Protein AF-A0A7K1LAU9-F1 (afdb_monomer)

Foldseek 3Di:
DDPPDDPLLVVLVVLLVVLLVVQLVVQLVVLVVVVHPNVVSNCRRNVVSVVVVVVLVVPLVDPDPPVVVVVVVVVLVVVLVVVLVVQLVVCCQVVVDNVCSNPVSVVSSVSNVVSSCSSNDDPPPPPPPPPPPPPPPPPDDDDDDDDDDDDDDDDDDDDDDDDDDDDDDDDDDDDDDDDDDDDDDDDDDDDDDDDDDDPPVVVVVVVVVVVVVPPDDDPDQDDPDDQDHLVVLLQVLLVVCLVCVVVVHHDDDPQVVVCVRRVDDSVSSVVSNVSSVVVNVVVVPPPDDDDDD

Secondary structure (DSSP, 8-state):
------HHHHHHHHHHHHHHHHHHHHHHHHHHHTT--HHHHHHHHHHHHHHHHHHHHHHHHS---HHHHHHHHHHHHHHHHHHHHHHHHHHHHHH--HHHHHHHHHHHHHHHHHHHHHHHS----------------------------------PPP---------------------------PPPP-PPP-----HHHHHHHHHHHHHHTTSS----PPPSS-PPPHHHHHHHHHHHHHHHHHTTPPP---HHHHHHHH---HHHHHHHHHHHHHHHHHTTTTSSS----

Organism: NCBI:txid2678616

Mean predicted aligned error: 20.78 Å

Nearest PDB structures (foldseek):
  5mm0-assembly1_A  TM=3.676E-01  e=7.024E-01  Pyrococcus furiosus DSM 3638

Radius of gyration: 38.69 Å; Cα contacts (8 Å, |Δi|>4): 108; chains: 1; bounding box: 90×78×117 Å

Sequence (293 aa):
MSTQKRPGLIWACAVLTIAAANQLLWNLWHAFDTGMPHPLAVATGAVPVLLALGTSALAARVRCGNVQRTLTYGVMLAAIGISILAQYDLLMHWMGSKAVAVLFPTVGDLATLIALHVLIADPVPVRVAAPVRTKEKTRTTTVRTAQPVICERSIGTPYVRAPQGVLRAVRNEQYVPERTGEETRTPEPRTPSGEPRTAEHAARTRAVVSARTTRTDQVSAPVRGVREGRAHWVEVLADEIRTARTEGRTWEPAYVELEARTGWGRSWCEKTVRAAREAAEERTGTRTGTDDA

Structure (mmCIF, N/CA/C/O backbone):
data_AF-A0A7K1LAU9-F1
#
_entry.id   AF-A0A7K1LAU9-F1
#
loop_
_atom_site.group_PDB
_atom_site.id
_atom_site.type_symbol
_atom_site.label_atom_id
_atom_site.label_alt_id
_atom_site.label_comp_id
_atom_site.label_asym_id
_atom_site.label_entity_id
_atom_site.label_seq_id
_atom_site.pdbx_PDB_ins_code
_atom_site.Cartn_x
_atom_site.Cartn_y
_atom_site.Cartn_z
_atom_site.occupancy
_atom_site.B_iso_or_equiv
_atom_site.auth_seq_id
_atom_site.auth_comp_id
_atom_site.auth_asym_id
_atom_site.auth_atom_id
_atom_site.pdbx_PDB_model_num
ATOM 1 N N . MET A 1 1 ? -25.430 20.856 31.218 1.00 45.31 1 MET A N 1
ATOM 2 C CA . MET A 1 1 ? -24.548 19.676 31.070 1.00 45.31 1 MET A CA 1
ATOM 3 C C . MET A 1 1 ? -23.353 20.095 30.233 1.00 45.31 1 MET A C 1
ATOM 5 O O . MET A 1 1 ? -23.502 20.276 29.033 1.00 45.31 1 MET A O 1
ATOM 9 N N . SER A 1 2 ? -22.205 20.358 30.857 1.00 49.38 2 SER A N 1
ATOM 10 C CA . SER A 1 2 ? -20.978 20.669 30.124 1.00 49.38 2 SER A CA 1
ATOM 11 C C . SER A 1 2 ? -20.463 19.387 29.472 1.00 49.38 2 SER A C 1
ATOM 13 O O . SER A 1 2 ? -20.203 18.386 30.136 1.00 49.38 2 SER A O 1
ATOM 15 N N . THR A 1 3 ? -20.356 19.390 28.147 1.00 56.81 3 THR A N 1
ATOM 16 C CA . THR A 1 3 ? -19.674 18.337 27.394 1.00 56.81 3 THR A CA 1
ATOM 17 C C . THR A 1 3 ? -18.199 18.370 27.772 1.00 56.81 3 THR A C 1
ATOM 19 O O . THR A 1 3 ? -17.424 19.143 27.208 1.00 56.81 3 THR A O 1
ATOM 22 N N . GLN A 1 4 ? -17.808 17.574 28.764 1.00 64.44 4 GLN A N 1
ATOM 23 C CA . GLN A 1 4 ? -16.411 17.377 29.121 1.00 64.44 4 GLN A CA 1
ATOM 24 C C . GLN A 1 4 ? -15.716 16.732 27.914 1.00 64.44 4 GLN A C 1
ATOM 26 O O . GLN A 1 4 ? -15.853 15.533 27.662 1.00 64.44 4 GLN A O 1
ATOM 31 N N . LYS A 1 5 ? -15.052 17.563 27.097 1.00 64.69 5 LYS A N 1
ATOM 32 C CA . LYS A 1 5 ? -14.309 17.125 25.912 1.00 64.69 5 LYS A CA 1
ATOM 33 C C . LYS A 1 5 ? -13.268 16.108 26.371 1.00 64.69 5 LYS A C 1
ATOM 35 O O . LYS A 1 5 ? -12.422 16.430 27.198 1.00 64.69 5 LYS A O 1
ATOM 40 N N . ARG A 1 6 ? -13.340 14.880 25.853 1.00 75.12 6 ARG A N 1
ATOM 41 C CA . ARG A 1 6 ? -12.326 13.850 26.102 1.00 75.12 6 ARG A CA 1
ATOM 42 C C . ARG A 1 6 ? -11.076 14.225 25.301 1.00 75.12 6 ARG A C 1
ATOM 44 O O . ARG A 1 6 ? -11.129 14.109 24.077 1.00 75.12 6 ARG A O 1
ATOM 51 N N . PRO A 1 7 ? -9.966 14.654 25.926 1.00 77.44 7 PRO A N 1
ATOM 52 C CA . PRO A 1 7 ? -8.771 15.053 25.181 1.00 77.44 7 PRO A CA 1
ATOM 53 C C . PRO A 1 7 ? -8.229 13.910 24.306 1.00 77.44 7 PRO A C 1
ATOM 55 O O . PRO A 1 7 ? -7.774 14.157 23.195 1.00 77.44 7 PRO A O 1
ATOM 58 N N . GLY A 1 8 ? -8.379 12.652 24.740 1.00 77.69 8 GLY A N 1
ATOM 59 C CA . GLY A 1 8 ? -7.966 11.475 23.964 1.00 77.69 8 GLY A CA 1
ATOM 60 C C . GLY A 1 8 ? -8.747 11.243 22.665 1.00 77.69 8 GLY A C 1
ATOM 61 O O . GLY A 1 8 ? -8.209 10.642 21.742 1.00 77.69 8 GLY A O 1
ATOM 62 N N . LEU A 1 9 ? -9.980 11.754 22.546 1.00 80.06 9 LEU A N 1
ATOM 63 C CA . LEU A 1 9 ? -10.785 11.577 21.331 1.00 80.06 9 LEU A CA 1
ATOM 64 C C . LEU A 1 9 ? -10.199 12.368 20.156 1.00 80.06 9 LEU A C 1
ATOM 66 O O . LEU A 1 9 ? -10.174 11.876 19.034 1.00 80.06 9 LEU A O 1
ATOM 70 N N . ILE A 1 10 ? -9.700 13.578 20.421 1.00 82.06 10 ILE A N 1
ATOM 71 C CA . ILE A 1 10 ? -9.098 14.435 19.392 1.00 82.06 10 ILE A CA 1
ATOM 72 C C . ILE A 1 10 ? -7.841 13.763 18.835 1.00 82.06 10 ILE A C 1
ATOM 74 O O . ILE A 1 10 ? -7.684 13.673 17.620 1.00 82.06 10 ILE A O 1
ATOM 78 N N . TRP A 1 11 ? -6.992 13.226 19.716 1.00 80.62 11 TRP A N 1
ATOM 79 C CA . TRP A 1 11 ? -5.788 12.497 19.319 1.00 80.62 11 TRP A CA 1
ATOM 80 C C . TRP A 1 11 ? -6.109 11.222 18.539 1.00 80.62 11 TRP A C 1
ATOM 82 O O . TRP A 1 11 ? -5.502 10.989 17.499 1.00 80.62 11 TRP A O 1
ATOM 92 N N . ALA A 1 12 ? -7.097 10.436 18.976 1.00 77.31 12 ALA A N 1
ATOM 93 C CA . ALA A 1 12 ? -7.529 9.245 18.247 1.00 77.31 12 ALA A CA 1
ATOM 94 C C . ALA A 1 12 ? -8.036 9.592 16.837 1.00 77.31 12 ALA A C 1
ATOM 96 O O . ALA A 1 12 ? -7.613 8.971 15.865 1.00 77.31 12 ALA A O 1
ATOM 97 N N . CYS A 1 13 ? -8.875 10.625 16.701 1.00 79.88 13 CYS A N 1
ATOM 98 C CA . CYS A 1 13 ? -9.342 11.088 15.393 1.00 79.88 13 CYS A CA 1
ATOM 99 C C . CYS A 1 13 ? -8.185 11.568 14.504 1.00 79.88 13 CYS A C 1
ATOM 101 O O . CYS A 1 13 ? -8.160 11.249 13.316 1.00 79.88 13 CYS A O 1
ATOM 103 N N . ALA A 1 14 ? -7.217 12.300 15.065 1.00 80.94 14 ALA A N 1
ATOM 104 C CA . ALA A 1 14 ? -6.049 12.773 14.327 1.00 80.94 14 ALA A CA 1
ATOM 105 C C . ALA A 1 14 ? -5.198 11.605 13.805 1.00 80.94 14 ALA A C 1
ATOM 107 O O . ALA A 1 14 ? -4.888 11.566 12.616 1.00 80.94 14 ALA A O 1
ATOM 108 N N . VAL A 1 15 ? -4.893 10.619 14.657 1.00 79.31 15 VAL A N 1
ATOM 109 C CA . VAL A 1 15 ? -4.144 9.411 14.269 1.00 79.31 15 VAL A CA 1
ATOM 110 C C . VAL A 1 15 ? -4.871 8.645 13.165 1.00 79.31 15 VAL A C 1
ATOM 112 O O . VAL A 1 15 ? -4.254 8.298 12.162 1.00 79.31 15 VAL A O 1
ATOM 115 N N . LEU A 1 16 ? -6.187 8.446 13.294 1.00 81.06 16 LEU A N 1
ATOM 116 C CA . LEU A 1 16 ? -6.986 7.763 12.271 1.00 81.06 16 LEU A CA 1
ATOM 117 C C . LEU A 1 16 ? -7.015 8.529 10.944 1.00 81.06 16 LEU A C 1
ATOM 119 O O . LEU A 1 16 ? -6.966 7.917 9.882 1.00 81.06 16 LEU A O 1
ATOM 123 N N . THR A 1 17 ? -7.058 9.862 10.995 1.00 83.62 17 THR A N 1
ATOM 124 C CA . THR A 1 17 ? -7.039 10.705 9.792 1.00 83.62 17 THR A CA 1
ATOM 125 C C . THR A 1 17 ? -5.701 10.598 9.072 1.00 83.62 17 THR A C 1
ATOM 127 O O . THR A 1 17 ? -5.670 10.422 7.857 1.00 83.62 17 THR A O 1
ATOM 130 N N . ILE A 1 18 ? -4.596 10.653 9.819 1.00 83.31 18 ILE A N 1
ATOM 131 C CA . ILE A 1 18 ? -3.246 10.513 9.266 1.00 83.31 18 ILE A CA 1
ATOM 132 C C . ILE A 1 18 ? -3.056 9.114 8.672 1.00 83.31 18 ILE A C 1
ATOM 134 O O . ILE A 1 18 ? -2.569 8.997 7.550 1.00 83.31 18 ILE A O 1
ATOM 138 N N . ALA A 1 19 ? -3.490 8.063 9.374 1.00 81.50 19 ALA A N 1
ATOM 139 C CA . ALA A 1 19 ? -3.413 6.691 8.879 1.00 81.50 19 ALA A CA 1
ATOM 140 C C . ALA A 1 19 ? -4.222 6.508 7.583 1.00 81.50 19 ALA A C 1
ATOM 142 O O . ALA A 1 19 ? -3.707 5.968 6.605 1.00 81.50 19 ALA A O 1
ATOM 143 N N . ALA A 1 20 ? -5.455 7.025 7.537 1.00 82.56 20 ALA A N 1
ATOM 144 C CA . ALA A 1 20 ? -6.296 6.972 6.344 1.00 82.56 20 ALA A CA 1
ATOM 145 C C . ALA A 1 20 ? -5.680 7.742 5.164 1.00 82.56 20 ALA A C 1
ATOM 147 O O . ALA A 1 20 ? -5.682 7.240 4.041 1.00 82.56 20 ALA A O 1
ATOM 148 N N . ALA A 1 21 ? -5.123 8.931 5.413 1.00 87.00 21 ALA A N 1
ATOM 149 C CA . ALA A 1 21 ? -4.453 9.729 4.389 1.00 87.00 21 ALA A CA 1
ATOM 150 C C . ALA A 1 21 ? -3.199 9.027 3.848 1.00 87.00 21 ALA A C 1
ATOM 152 O O . ALA A 1 21 ? -3.000 8.989 2.636 1.00 87.00 21 ALA A O 1
ATOM 153 N N . ASN A 1 22 ? -2.392 8.428 4.728 1.00 84.19 22 ASN A N 1
ATOM 154 C CA . ASN A 1 22 ? -1.199 7.686 4.335 1.00 84.19 22 ASN A CA 1
ATOM 155 C C . ASN A 1 22 ? -1.557 6.458 3.484 1.00 84.19 22 ASN A C 1
ATOM 157 O O . ASN A 1 22 ? -0.970 6.252 2.424 1.00 84.19 22 ASN A O 1
ATOM 161 N N . GLN A 1 23 ? -2.571 5.690 3.897 1.00 82.94 23 GLN A N 1
ATOM 162 C CA . GLN A 1 23 ? -3.040 4.530 3.138 1.00 82.94 23 GLN A CA 1
ATOM 163 C C . GLN A 1 23 ? -3.607 4.937 1.772 1.00 82.94 23 GLN A C 1
ATOM 165 O O . GLN A 1 23 ? -3.326 4.291 0.765 1.00 82.94 23 GLN A O 1
ATOM 170 N N . LEU A 1 24 ? -4.381 6.026 1.721 1.00 86.75 24 LEU A N 1
ATOM 171 C CA . LEU A 1 24 ? -4.933 6.559 0.478 1.00 86.75 24 LEU A CA 1
ATOM 172 C C . LEU A 1 24 ? -3.825 6.987 -0.487 1.00 86.75 24 LEU A C 1
ATOM 174 O O . LEU A 1 24 ? -3.859 6.619 -1.660 1.00 86.75 24 LEU A O 1
ATOM 178 N N . LEU A 1 25 ? -2.845 7.745 0.012 1.00 89.19 25 LEU A N 1
ATOM 179 C CA . LEU A 1 25 ? -1.712 8.217 -0.777 1.00 89.19 25 LEU A CA 1
ATOM 180 C C . LEU A 1 25 ? -0.911 7.040 -1.337 1.00 89.19 25 LEU A C 1
ATOM 182 O O . LEU A 1 25 ? -0.601 7.022 -2.526 1.00 89.19 25 LEU A O 1
ATOM 186 N N . TRP A 1 26 ? -0.633 6.042 -0.498 1.00 84.31 26 TRP A N 1
ATOM 187 C CA . TRP A 1 26 ? 0.089 4.843 -0.899 1.00 84.31 26 TRP A CA 1
ATOM 188 C C . TRP A 1 26 ? -0.657 4.037 -1.961 1.00 84.31 26 TRP A C 1
ATOM 190 O O . TRP A 1 26 ? -0.076 3.679 -2.985 1.00 84.31 26 TRP A O 1
ATOM 200 N N . ASN A 1 27 ? -1.956 3.793 -1.760 1.00 83.12 27 ASN A N 1
ATOM 201 C CA . ASN A 1 27 ? -2.747 3.030 -2.719 1.00 83.12 27 ASN A CA 1
ATOM 202 C C . ASN A 1 27 ? -2.867 3.761 -4.064 1.00 83.12 27 ASN A C 1
ATOM 204 O O . ASN A 1 27 ? -2.802 3.120 -5.109 1.00 83.12 27 ASN A O 1
ATOM 208 N N . LEU A 1 28 ? -3.028 5.090 -4.050 1.00 86.81 28 LEU A N 1
ATOM 209 C CA . LEU A 1 28 ? -3.052 5.902 -5.268 1.00 86.81 28 LEU A CA 1
ATOM 210 C C . LEU A 1 28 ? -1.712 5.841 -5.996 1.00 86.81 28 LEU A C 1
ATOM 212 O O . LEU A 1 28 ? -1.684 5.583 -7.195 1.00 86.81 28 LEU A O 1
ATOM 216 N N . TRP A 1 29 ? -0.608 6.035 -5.272 1.00 90.62 29 TRP A N 1
ATOM 217 C CA . TRP A 1 29 ? 0.728 5.969 -5.854 1.00 90.62 29 TRP A CA 1
ATOM 218 C C . TRP A 1 29 ? 0.988 4.609 -6.507 1.00 90.62 29 TRP A C 1
ATOM 220 O O . TRP A 1 29 ? 1.376 4.557 -7.671 1.00 90.62 29 TRP A O 1
ATOM 230 N N . HIS A 1 30 ? 0.683 3.512 -5.810 1.00 82.12 30 HIS A N 1
ATOM 231 C CA . HIS A 1 30 ? 0.875 2.169 -6.353 1.00 82.12 30 HIS A CA 1
ATOM 232 C C . HIS A 1 30 ? -0.030 1.880 -7.562 1.00 82.12 30 HIS A C 1
ATOM 234 O O . HIS A 1 30 ? 0.397 1.269 -8.544 1.00 82.12 30 HIS A O 1
ATOM 240 N N . ALA A 1 31 ? -1.277 2.354 -7.537 1.00 84.88 31 ALA A N 1
ATOM 241 C CA . ALA A 1 31 ? -2.191 2.191 -8.660 1.00 84.88 31 ALA A CA 1
ATOM 242 C C . ALA A 1 31 ? -1.753 2.993 -9.902 1.00 84.88 31 ALA A C 1
ATOM 244 O O . ALA A 1 31 ? -1.939 2.529 -11.026 1.00 84.88 31 ALA A O 1
ATOM 245 N N . PHE A 1 32 ? -1.126 4.160 -9.721 1.00 88.50 32 PHE A N 1
ATOM 246 C CA . PHE A 1 32 ? -0.535 4.909 -10.832 1.00 88.50 32 PHE A CA 1
ATOM 247 C C . PHE A 1 32 ? 0.757 4.269 -11.351 1.00 88.50 32 PHE A C 1
ATOM 249 O O . PHE A 1 32 ? 0.934 4.172 -12.563 1.00 88.50 32 PHE A O 1
ATOM 256 N N . ASP A 1 33 ? 1.624 3.777 -10.464 1.00 87.56 33 ASP A N 1
ATOM 257 C CA . ASP A 1 33 ? 2.888 3.126 -10.842 1.00 87.56 33 ASP A CA 1
ATOM 258 C C . ASP A 1 33 ? 2.669 1.824 -11.635 1.00 87.56 33 ASP A C 1
ATOM 260 O O . ASP A 1 33 ? 3.437 1.477 -12.528 1.00 87.56 33 ASP A O 1
ATOM 264 N N . THR A 1 34 ? 1.559 1.126 -11.381 1.00 84.88 34 THR A N 1
ATOM 265 C CA . THR A 1 34 ? 1.181 -0.095 -12.115 1.00 84.88 34 THR A CA 1
ATOM 266 C C . THR A 1 34 ? 0.621 0.163 -13.521 1.00 84.88 34 THR A C 1
ATOM 268 O O . THR A 1 34 ? 0.305 -0.794 -14.230 1.00 84.88 34 THR A O 1
ATOM 271 N N . GLY A 1 35 ? 0.513 1.425 -13.957 1.00 90.19 35 GLY A N 1
ATOM 272 C CA . GLY A 1 35 ? 0.013 1.791 -15.288 1.00 90.19 35 GLY A CA 1
ATOM 273 C C . GLY A 1 35 ? -1.499 1.612 -15.452 1.00 90.19 35 GLY A C 1
ATOM 274 O O . GLY A 1 35 ? -2.003 1.512 -16.572 1.00 90.19 35 GLY A O 1
ATOM 275 N N . MET A 1 36 ? -2.237 1.539 -14.343 1.00 90.31 36 MET A N 1
ATOM 276 C CA . MET A 1 36 ? -3.687 1.392 -14.363 1.00 90.31 36 MET A CA 1
ATOM 277 C C . MET A 1 36 ? -4.348 2.682 -14.892 1.00 90.31 36 MET A C 1
ATOM 279 O O . MET A 1 36 ? -3.882 3.780 -14.572 1.00 90.31 36 MET A O 1
ATOM 283 N N . PRO A 1 37 ? -5.450 2.605 -15.669 1.00 94.31 37 PRO A N 1
ATOM 284 C CA . PRO A 1 37 ? -6.165 3.802 -16.103 1.00 94.31 37 PRO A CA 1
ATOM 285 C C . PRO A 1 37 ? -6.565 4.676 -14.908 1.00 94.31 37 PRO A C 1
ATOM 287 O O . PRO A 1 37 ? -7.102 4.161 -13.928 1.00 94.31 37 PRO A O 1
ATOM 290 N N . HIS A 1 38 ? -6.369 5.997 -15.001 1.00 92.62 38 HIS A N 1
ATOM 291 C CA . HIS A 1 38 ? -6.625 6.936 -13.899 1.00 92.62 38 HIS A CA 1
ATOM 292 C C . HIS A 1 38 ? -7.946 6.723 -13.127 1.00 92.62 38 HIS A C 1
ATOM 294 O O . HIS A 1 38 ? -7.892 6.719 -11.897 1.00 92.62 38 HIS A O 1
ATOM 300 N N . PRO A 1 39 ? -9.121 6.510 -13.764 1.00 94.06 39 PRO A N 1
ATOM 301 C CA . PRO A 1 39 ? -10.358 6.303 -13.006 1.00 94.06 39 PRO A CA 1
ATOM 302 C C . PRO A 1 39 ? -10.349 5.003 -12.190 1.00 94.06 39 PRO A C 1
ATOM 304 O O . PRO A 1 39 ? -10.852 4.980 -11.067 1.00 94.06 39 PRO A O 1
ATOM 307 N N . LEU A 1 40 ? -9.743 3.937 -12.721 1.00 87.06 40 LEU A N 1
ATOM 308 C CA . LEU A 1 40 ? -9.575 2.670 -12.010 1.00 87.06 40 LEU A CA 1
ATOM 309 C C . LEU A 1 40 ? -8.589 2.829 -10.856 1.00 87.06 40 LEU A C 1
ATOM 311 O O . LEU A 1 40 ? -8.909 2.403 -9.754 1.00 87.06 40 LEU A O 1
ATOM 315 N N . ALA A 1 41 ? -7.467 3.520 -11.078 1.00 86.88 41 ALA A N 1
ATOM 316 C CA . ALA A 1 41 ? -6.466 3.770 -10.046 1.00 86.88 41 ALA A CA 1
ATOM 317 C C . ALA A 1 41 ? -7.042 4.534 -8.842 1.00 86.88 41 ALA A C 1
ATOM 319 O O . ALA A 1 41 ? -6.806 4.174 -7.685 1.00 86.88 41 ALA A O 1
ATOM 320 N N . VAL A 1 42 ? -7.861 5.557 -9.112 1.00 90.00 42 VAL A N 1
ATOM 321 C CA . VAL A 1 42 ? -8.572 6.310 -8.070 1.00 90.00 42 VAL A CA 1
ATOM 322 C C . VAL A 1 42 ? -9.577 5.423 -7.339 1.00 90.00 42 VAL A C 1
ATOM 324 O O . VAL A 1 42 ? -9.623 5.448 -6.109 1.00 90.00 42 VAL A O 1
ATOM 327 N N . ALA A 1 43 ? -10.352 4.609 -8.062 1.00 87.94 43 ALA A N 1
ATOM 328 C CA . ALA A 1 43 ? -11.318 3.701 -7.451 1.00 87.94 43 ALA A CA 1
ATOM 329 C C . ALA A 1 43 ? -10.630 2.660 -6.553 1.00 87.94 43 ALA A C 1
ATOM 331 O O . ALA A 1 43 ? -10.994 2.523 -5.386 1.00 87.94 43 ALA A O 1
ATOM 332 N N . THR A 1 44 ? -9.592 1.980 -7.044 1.00 81.00 44 THR A N 1
ATOM 333 C CA . THR A 1 44 ? -8.826 0.996 -6.262 1.00 81.00 44 THR A CA 1
ATOM 334 C C . THR A 1 44 ? -8.109 1.631 -5.077 1.00 81.00 44 THR A C 1
ATOM 336 O O . THR A 1 44 ? -7.972 0.992 -4.036 1.00 81.00 44 THR A O 1
ATOM 339 N N . GLY A 1 45 ? -7.689 2.894 -5.204 1.00 81.25 45 GLY A N 1
ATOM 340 C CA . GLY A 1 45 ? -7.029 3.631 -4.134 1.00 81.25 45 GLY A CA 1
ATOM 341 C C . GLY A 1 45 ? -7.966 4.064 -3.009 1.00 81.25 45 GLY A C 1
ATOM 342 O O . GLY A 1 45 ? -7.683 3.835 -1.830 1.00 81.25 45 GLY A O 1
ATOM 343 N N . ALA A 1 46 ? -9.092 4.679 -3.376 1.00 85.25 46 ALA A N 1
ATOM 344 C CA . ALA A 1 46 ? -9.988 5.354 -2.444 1.00 85.25 46 ALA A CA 1
ATOM 345 C C . ALA A 1 46 ? -11.080 4.453 -1.858 1.00 85.25 46 ALA A C 1
ATOM 347 O O . ALA A 1 46 ? -11.421 4.601 -0.682 1.00 85.25 46 ALA A O 1
ATOM 348 N N . VAL A 1 47 ? -11.626 3.513 -2.639 1.00 83.81 47 VAL A N 1
ATOM 349 C CA . VAL A 1 47 ? -12.761 2.677 -2.207 1.00 83.81 47 VAL A CA 1
ATOM 350 C C . VAL A 1 47 ? -12.453 1.883 -0.930 1.00 83.81 47 VAL A C 1
ATOM 352 O O . VAL A 1 47 ? -13.285 1.929 -0.021 1.00 83.81 47 VAL A O 1
ATOM 355 N N . PRO A 1 48 ? -11.286 1.225 -0.771 1.00 78.38 48 PRO A N 1
ATOM 356 C CA . PRO A 1 48 ? -10.977 0.498 0.461 1.00 78.38 48 PRO A CA 1
ATOM 357 C C . PRO A 1 48 ? -10.939 1.404 1.698 1.00 78.38 48 PRO A C 1
ATOM 359 O O . PRO A 1 48 ? -11.456 1.037 2.753 1.00 78.38 48 PRO A O 1
ATOM 362 N N . VAL A 1 49 ? -10.379 2.612 1.564 1.00 83.00 49 VAL A N 1
ATOM 363 C CA . VAL A 1 49 ? -10.275 3.586 2.663 1.00 83.00 49 VAL A CA 1
ATOM 364 C C . VAL A 1 49 ? -11.660 4.100 3.058 1.00 83.00 49 VAL A C 1
ATOM 366 O O . VAL A 1 49 ? -11.992 4.151 4.243 1.00 83.00 49 VAL A O 1
ATOM 369 N N . LEU A 1 50 ? -12.501 4.426 2.074 1.00 84.50 50 LEU A N 1
ATOM 370 C CA . LEU A 1 50 ? -13.876 4.869 2.311 1.00 84.50 50 LEU A CA 1
ATOM 371 C C . LEU A 1 50 ? -14.736 3.767 2.937 1.00 84.50 50 LEU A C 1
ATOM 373 O O . LEU A 1 50 ? -15.502 4.048 3.858 1.00 84.50 50 LEU A O 1
ATOM 377 N N . LEU A 1 51 ? -14.583 2.517 2.487 1.00 78.88 51 LEU A N 1
ATOM 378 C CA . LEU A 1 51 ? -15.253 1.367 3.093 1.00 78.88 51 LEU A CA 1
ATOM 379 C C . LEU A 1 51 ? -14.832 1.194 4.552 1.00 78.88 51 LEU A C 1
ATOM 381 O O . LEU A 1 51 ? -15.704 1.088 5.410 1.00 78.88 51 LEU A O 1
ATOM 385 N N . ALA A 1 52 ? -13.531 1.246 4.848 1.00 79.06 52 ALA A N 1
ATOM 386 C CA . ALA A 1 52 ? -13.018 1.127 6.211 1.00 79.06 52 ALA A CA 1
ATOM 387 C C . ALA A 1 52 ? -13.538 2.245 7.135 1.00 79.06 52 ALA A C 1
ATOM 389 O O . ALA A 1 52 ? -13.942 1.984 8.275 1.00 79.06 52 ALA A O 1
ATOM 390 N N . LEU A 1 53 ? -13.584 3.490 6.647 1.00 82.12 53 LEU A N 1
ATOM 391 C CA . LEU A 1 53 ? -14.172 4.621 7.373 1.00 82.12 53 LEU A CA 1
ATOM 392 C C . LEU A 1 53 ? -15.675 4.420 7.605 1.00 82.12 53 LEU A C 1
ATOM 394 O O . LEU A 1 53 ? -16.160 4.621 8.721 1.00 82.12 53 LEU A O 1
ATOM 398 N N . GLY A 1 54 ? -16.404 3.975 6.580 1.00 81.69 54 GLY A N 1
ATOM 399 C CA . GLY A 1 54 ? -17.836 3.694 6.653 1.00 81.69 54 GLY A CA 1
ATOM 400 C C . GLY A 1 54 ? -18.168 2.590 7.657 1.00 81.69 54 GLY A C 1
ATOM 401 O O . GLY A 1 54 ? -19.034 2.778 8.515 1.00 81.69 54 GLY A O 1
ATOM 402 N N . THR A 1 55 ? -17.440 1.470 7.622 1.00 77.44 55 THR A N 1
ATOM 403 C CA . THR A 1 55 ? -17.621 0.365 8.574 1.00 77.44 55 THR A CA 1
ATOM 404 C C . THR A 1 55 ? -17.255 0.777 9.994 1.00 77.44 55 THR A C 1
ATOM 406 O O . THR A 1 55 ? -17.953 0.394 10.929 1.00 77.44 55 THR A O 1
ATOM 409 N N . SER A 1 56 ? -16.220 1.604 10.172 1.00 75.19 56 SER A N 1
ATOM 410 C CA . SER A 1 56 ? -15.823 2.123 11.489 1.00 75.19 56 SER A CA 1
ATOM 411 C C . SER A 1 56 ? -16.880 3.065 12.072 1.00 75.19 56 SER A C 1
ATOM 413 O O . SER A 1 56 ? -17.247 2.946 13.241 1.00 75.19 56 SER A O 1
ATOM 415 N N . ALA A 1 57 ? -17.433 3.964 11.253 1.00 79.50 57 ALA A N 1
ATOM 416 C CA . ALA A 1 57 ? -18.508 4.861 11.666 1.00 79.50 57 ALA A CA 1
ATOM 417 C C . ALA A 1 57 ? -19.799 4.096 12.004 1.00 79.50 57 ALA A C 1
ATOM 419 O O . ALA A 1 57 ? -20.487 4.431 12.972 1.00 79.50 57 ALA A O 1
ATOM 420 N N . LEU A 1 58 ? -20.115 3.046 11.240 1.00 79.06 58 LEU A N 1
ATOM 421 C CA . LEU A 1 58 ? -21.250 2.168 11.519 1.00 79.06 58 LEU A CA 1
ATOM 422 C C . LEU A 1 58 ? -21.042 1.386 12.824 1.00 79.06 58 LEU A C 1
ATOM 424 O O . LEU A 1 58 ? -21.935 1.368 13.670 1.00 79.06 58 LEU A O 1
ATOM 428 N N . ALA A 1 59 ? -19.852 0.813 13.025 1.00 72.19 59 ALA A N 1
ATOM 429 C CA . ALA A 1 59 ? -19.490 0.094 14.244 1.00 72.19 59 ALA A CA 1
ATOM 430 C C . ALA A 1 59 ? -19.537 0.991 15.492 1.00 72.19 59 ALA A C 1
ATOM 432 O O . ALA A 1 59 ? -19.933 0.528 16.557 1.00 72.19 59 ALA A O 1
ATOM 433 N N . ALA A 1 60 ? -19.202 2.279 15.363 1.00 72.88 60 ALA A N 1
ATOM 434 C CA . ALA A 1 60 ? -19.314 3.244 16.456 1.00 72.88 60 ALA A CA 1
ATOM 435 C C . ALA A 1 60 ? -20.774 3.581 16.821 1.00 72.88 60 ALA A C 1
ATOM 437 O O . ALA A 1 60 ? -21.062 3.925 17.967 1.00 72.88 60 ALA A O 1
ATOM 438 N N . ARG A 1 61 ? -21.707 3.502 15.861 1.00 80.25 61 ARG A N 1
ATOM 439 C CA . ARG A 1 61 ? -23.135 3.799 16.086 1.00 80.25 61 ARG A CA 1
ATOM 440 C C . ARG A 1 61 ? -23.914 2.604 16.619 1.00 80.25 61 ARG A C 1
ATOM 442 O O . ARG A 1 61 ? -24.819 2.777 17.435 1.00 80.25 61 ARG A O 1
ATOM 449 N N . VAL A 1 62 ? -23.591 1.401 16.157 1.00 81.19 62 VAL A N 1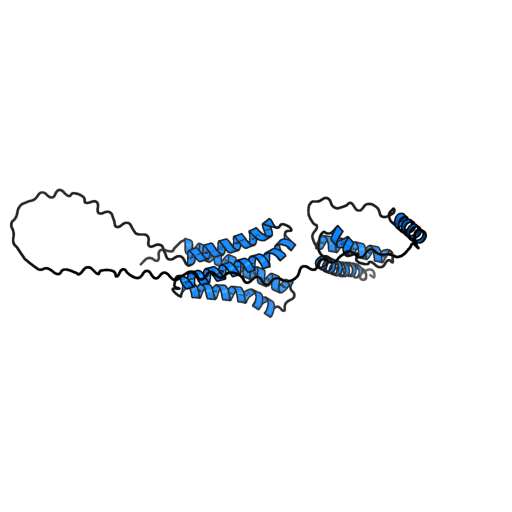
ATOM 450 C CA . VAL A 1 62 ? -24.270 0.178 16.585 1.00 81.19 62 VAL A CA 1
ATOM 451 C C . VAL A 1 62 ? -23.631 -0.291 17.889 1.00 81.19 62 VAL A C 1
ATOM 453 O O . VAL A 1 62 ? -22.443 -0.600 17.926 1.00 81.19 62 VAL A O 1
ATOM 456 N N . ARG A 1 63 ? -24.410 -0.375 18.978 1.00 73.12 63 ARG A N 1
ATOM 457 C CA . ARG A 1 63 ? -23.966 -1.034 20.219 1.00 73.12 63 ARG A CA 1
ATOM 458 C C . ARG A 1 63 ? -23.824 -2.530 19.961 1.00 73.12 63 ARG A C 1
ATOM 460 O O . ARG A 1 63 ? -24.730 -3.317 20.210 1.00 73.12 63 ARG A O 1
ATOM 467 N N . CYS A 1 64 ? -22.678 -2.891 19.415 1.00 68.56 64 CYS A N 1
ATOM 468 C CA . CYS A 1 64 ? -22.321 -4.250 19.079 1.00 68.56 64 CYS A CA 1
ATOM 469 C C . CYS A 1 64 ? -22.073 -5.029 20.376 1.00 68.56 64 CYS A C 1
ATOM 471 O O . CYS A 1 64 ? -21.296 -4.587 21.229 1.00 68.56 64 CYS A O 1
ATOM 473 N N . GLY A 1 65 ? -22.726 -6.184 20.529 1.00 83.00 65 GLY A N 1
ATOM 474 C CA . GLY A 1 65 ? -22.437 -7.110 21.624 1.00 83.00 65 GLY A CA 1
ATOM 475 C C . GLY A 1 65 ? -20.987 -7.611 21.575 1.00 83.00 65 GLY A C 1
ATOM 476 O O . GLY A 1 65 ? -20.301 -7.474 20.560 1.00 83.00 65 GLY A O 1
ATOM 477 N N . ASN A 1 66 ? -20.517 -8.229 22.663 1.00 82.81 66 ASN A N 1
ATOM 478 C CA . ASN A 1 66 ? -19.125 -8.686 22.794 1.00 82.81 66 ASN A CA 1
ATOM 479 C C . ASN A 1 66 ? -18.665 -9.573 21.624 1.00 82.81 66 ASN A C 1
ATOM 481 O O . ASN A 1 66 ? -17.551 -9.404 21.144 1.00 82.81 66 ASN A O 1
ATOM 485 N N . VAL A 1 67 ? -19.539 -10.447 21.111 1.00 81.12 67 VAL A N 1
ATOM 486 C CA . VAL A 1 67 ? -19.240 -11.329 19.966 1.00 81.12 67 VAL A CA 1
ATOM 487 C C . VAL A 1 67 ? -18.895 -10.530 18.710 1.00 81.12 67 VAL A C 1
ATOM 489 O O . VAL A 1 67 ? -17.907 -10.814 18.040 1.00 81.12 67 VAL A O 1
ATOM 492 N N . GLN A 1 68 ? -19.675 -9.494 18.407 1.00 78.56 68 GLN A N 1
ATOM 493 C CA . GLN A 1 68 ? -19.448 -8.661 17.231 1.00 78.56 68 GLN A CA 1
ATOM 494 C C . GLN A 1 68 ? -18.192 -7.797 17.399 1.00 78.56 68 GLN A C 1
ATOM 496 O O . GLN A 1 68 ? -17.456 -7.626 16.436 1.00 78.56 68 GLN A O 1
ATOM 501 N N . ARG A 1 69 ? -17.881 -7.332 18.620 1.00 78.38 69 ARG A N 1
ATOM 502 C CA . ARG A 1 69 ? -16.592 -6.674 18.905 1.00 78.38 69 ARG A CA 1
ATOM 503 C C . ARG A 1 69 ? -15.421 -7.614 18.602 1.00 78.38 69 ARG A C 1
ATOM 505 O O . ARG A 1 69 ? -14.504 -7.217 17.890 1.00 78.38 69 ARG A O 1
ATOM 512 N N . THR A 1 70 ? -15.468 -8.857 19.087 1.00 82.00 70 THR A N 1
ATOM 513 C CA . THR A 1 70 ? -14.425 -9.863 18.825 1.00 82.00 70 THR A CA 1
ATOM 514 C C . THR A 1 70 ? -14.288 -10.165 17.335 1.00 82.00 70 THR A C 1
ATOM 516 O O . THR A 1 70 ? -13.168 -10.204 16.832 1.00 82.00 70 THR A O 1
ATOM 519 N N . LEU A 1 71 ? -15.406 -10.318 16.617 1.00 81.25 71 LEU A N 1
ATOM 520 C CA . LEU A 1 71 ? -15.401 -10.527 15.169 1.00 81.25 71 LEU A CA 1
ATOM 521 C C . LEU A 1 71 ? -14.733 -9.353 14.439 1.00 81.25 71 LEU A C 1
ATOM 523 O O . LEU A 1 71 ? -13.846 -9.576 13.620 1.00 81.25 71 LEU A O 1
ATOM 527 N N . THR A 1 72 ? -15.106 -8.111 14.768 1.00 76.44 72 THR A N 1
ATOM 528 C CA . THR A 1 72 ? -14.513 -6.909 14.164 1.00 76.44 72 THR A CA 1
ATOM 529 C C . THR A 1 72 ? -13.008 -6.860 14.403 1.00 76.44 72 THR A C 1
ATOM 531 O O . THR A 1 72 ? -12.259 -6.643 13.456 1.00 76.44 72 THR A O 1
ATOM 534 N N . TYR A 1 73 ? -12.547 -7.127 15.631 1.00 78.88 73 TYR A N 1
ATOM 535 C CA . TYR A 1 73 ? -11.113 -7.191 15.929 1.00 78.88 73 TYR A CA 1
ATOM 536 C C . TYR A 1 73 ? -10.400 -8.306 15.156 1.00 78.88 73 TYR A C 1
ATOM 538 O O . TYR A 1 73 ? -9.304 -8.081 14.650 1.00 78.88 73 TYR A O 1
ATOM 546 N N . GLY A 1 74 ? -11.021 -9.481 15.024 1.00 80.62 74 GLY A N 1
ATOM 547 C CA . GLY A 1 74 ? -10.471 -10.598 14.255 1.00 80.62 74 GLY A CA 1
ATOM 548 C C . GLY A 1 74 ? -10.297 -10.259 12.774 1.00 80.62 74 GLY A C 1
ATOM 549 O O . GLY A 1 74 ? -9.222 -10.469 12.217 1.00 80.62 74 GLY A O 1
ATOM 550 N N . VAL A 1 75 ? -11.320 -9.662 12.153 1.00 78.56 75 VAL A N 1
ATOM 551 C CA . VAL A 1 75 ? -11.255 -9.199 10.757 1.00 78.56 75 VAL A CA 1
ATOM 552 C C . VAL A 1 75 ? -10.185 -8.121 10.588 1.00 78.56 75 VAL A C 1
ATOM 554 O O . VAL A 1 75 ? -9.426 -8.158 9.623 1.00 78.56 75 VAL A O 1
ATOM 557 N N . MET A 1 76 ? -10.073 -7.192 11.540 1.00 80.06 76 MET A N 1
ATOM 558 C CA . MET A 1 76 ? -9.060 -6.139 11.492 1.00 80.06 76 MET A CA 1
ATOM 559 C C . MET A 1 76 ? -7.636 -6.694 11.592 1.00 80.06 76 MET A C 1
ATOM 561 O O . MET A 1 76 ? -6.772 -6.289 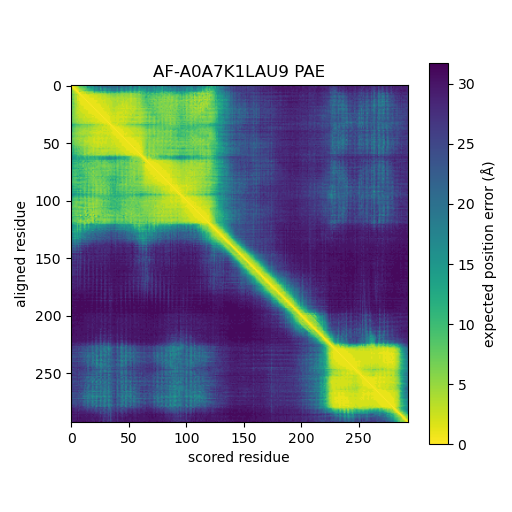10.822 1.00 80.06 76 MET A O 1
ATOM 565 N N . LEU A 1 77 ? -7.393 -7.647 12.497 1.00 80.62 77 LEU A N 1
ATOM 566 C CA . LEU A 1 77 ? -6.095 -8.315 12.632 1.00 80.62 77 LEU A CA 1
ATOM 567 C C . LEU A 1 77 ? -5.726 -9.102 11.371 1.00 80.62 77 LEU A C 1
ATOM 569 O O . LEU A 1 77 ? -4.577 -9.054 10.938 1.00 80.62 77 LEU A O 1
ATOM 573 N N . ALA A 1 78 ? -6.694 -9.785 10.755 1.00 77.00 78 ALA A N 1
ATOM 574 C CA . ALA A 1 78 ? -6.476 -10.472 9.486 1.00 77.00 78 ALA A CA 1
ATOM 575 C C . ALA A 1 78 ? -6.124 -9.482 8.361 1.00 77.00 78 ALA A C 1
ATOM 577 O O . ALA A 1 78 ? -5.169 -9.712 7.621 1.00 77.00 78 ALA A O 1
ATOM 578 N N . ALA A 1 79 ? -6.840 -8.356 8.271 1.00 78.94 79 ALA A N 1
ATOM 579 C CA . ALA A 1 79 ? -6.558 -7.303 7.298 1.00 78.94 79 ALA A CA 1
ATOM 580 C C . ALA A 1 79 ? -5.161 -6.689 7.494 1.00 78.94 79 ALA A C 1
ATOM 582 O O . ALA A 1 79 ? -4.446 -6.489 6.516 1.00 78.94 79 ALA A O 1
ATOM 583 N N . ILE A 1 80 ? -4.745 -6.464 8.744 1.00 81.19 80 ILE A N 1
ATOM 584 C CA . ILE A 1 80 ? -3.392 -6.009 9.102 1.00 81.19 80 ILE A CA 1
ATOM 585 C C . ILE A 1 80 ? -2.339 -7.028 8.655 1.00 81.19 80 ILE A C 1
ATOM 587 O O . ILE A 1 80 ? -1.370 -6.664 8.000 1.00 81.19 80 ILE A O 1
ATOM 591 N N . GLY A 1 81 ? -2.547 -8.320 8.927 1.00 81.25 81 GLY A N 1
ATOM 592 C CA . GLY A 1 81 ? -1.623 -9.370 8.487 1.00 81.25 81 GLY A CA 1
ATOM 593 C C . GLY A 1 81 ? -1.442 -9.401 6.966 1.00 81.25 81 GLY A C 1
ATOM 594 O O . GLY A 1 81 ? -0.316 -9.482 6.476 1.00 81.25 81 GLY A O 1
ATOM 595 N N . ILE A 1 82 ? -2.539 -9.269 6.215 1.00 81.44 82 ILE A N 1
ATOM 596 C CA . ILE A 1 82 ? -2.507 -9.193 4.747 1.00 81.44 82 ILE A CA 1
ATOM 597 C C . ILE A 1 82 ? -1.822 -7.898 4.278 1.00 81.44 82 ILE A C 1
ATOM 599 O O . ILE A 1 82 ? -1.022 -7.941 3.345 1.00 81.44 82 ILE A O 1
ATOM 603 N N . SER A 1 83 ? -2.088 -6.765 4.937 1.00 79.94 83 SER A N 1
ATOM 604 C CA . SER A 1 83 ? -1.455 -5.469 4.647 1.00 79.94 83 SER A CA 1
ATOM 605 C C . SER A 1 83 ? 0.064 -5.532 4.816 1.00 79.94 83 SER A C 1
ATOM 607 O O . SER A 1 83 ? 0.800 -5.146 3.908 1.00 79.94 83 SER A O 1
ATOM 609 N N . ILE A 1 84 ? 0.546 -6.100 5.928 1.00 81.25 84 ILE A N 1
ATOM 610 C CA . ILE A 1 84 ? 1.978 -6.280 6.196 1.00 81.25 84 ILE A CA 1
ATOM 611 C C . ILE A 1 84 ? 2.622 -7.143 5.108 1.00 81.25 84 ILE A C 1
ATOM 613 O O . ILE A 1 84 ? 3.678 -6.777 4.600 1.00 81.25 84 ILE A O 1
ATOM 617 N N . LEU A 1 85 ? 1.991 -8.255 4.714 1.00 81.38 85 LEU A N 1
ATOM 618 C CA . LEU A 1 85 ? 2.505 -9.121 3.646 1.00 81.38 85 LEU A CA 1
ATOM 619 C C . LEU A 1 85 ? 2.592 -8.386 2.302 1.00 81.38 85 LEU A C 1
ATOM 621 O O . LEU A 1 85 ? 3.609 -8.482 1.622 1.00 81.38 85 LEU A O 1
ATOM 625 N N . ALA A 1 86 ? 1.564 -7.613 1.946 1.00 80.00 86 ALA A N 1
ATOM 626 C CA . ALA A 1 86 ? 1.547 -6.845 0.704 1.00 80.00 86 ALA A CA 1
ATOM 627 C C . ALA A 1 86 ? 2.609 -5.731 0.686 1.00 80.00 86 ALA A C 1
ATOM 629 O O . ALA A 1 86 ? 3.254 -5.496 -0.336 1.00 80.00 86 ALA A O 1
ATOM 630 N N . GLN A 1 87 ? 2.817 -5.047 1.815 1.00 81.06 87 GLN A N 1
ATOM 631 C CA . GLN A 1 87 ? 3.812 -3.977 1.925 1.00 81.06 87 GLN A CA 1
ATOM 632 C C . GLN A 1 87 ? 5.241 -4.514 2.063 1.00 81.06 87 GLN A C 1
ATOM 634 O O . GLN A 1 87 ? 6.182 -3.835 1.652 1.00 81.06 87 GLN A O 1
ATOM 639 N N . TYR A 1 88 ? 5.419 -5.729 2.592 1.00 86.25 88 TYR A N 1
ATOM 640 C CA . TYR A 1 88 ? 6.729 -6.336 2.820 1.00 86.25 88 TYR A CA 1
ATOM 641 C C . TYR A 1 88 ? 7.552 -6.449 1.536 1.00 86.25 88 TYR A C 1
ATOM 643 O O . TYR A 1 88 ? 8.692 -5.987 1.516 1.00 86.25 88 TYR A O 1
ATOM 651 N N . ASP A 1 89 ? 6.985 -7.005 0.463 1.00 83.12 89 ASP A N 1
ATOM 652 C CA . ASP A 1 89 ? 7.713 -7.209 -0.797 1.00 83.12 89 ASP A CA 1
ATOM 653 C C . ASP A 1 89 ? 8.157 -5.878 -1.415 1.00 83.12 89 ASP A C 1
ATOM 655 O O . ASP A 1 89 ? 9.286 -5.747 -1.902 1.00 83.12 89 ASP A O 1
ATOM 659 N N . LEU A 1 90 ? 7.301 -4.857 -1.330 1.00 79.44 90 LEU A N 1
ATOM 660 C CA . LEU A 1 90 ? 7.608 -3.534 -1.858 1.00 79.44 90 LEU A CA 1
ATOM 661 C C . LEU A 1 90 ? 8.681 -2.823 -1.022 1.00 79.44 90 LEU A C 1
ATOM 663 O O . LEU A 1 90 ? 9.640 -2.271 -1.562 1.00 79.44 90 LEU A O 1
ATOM 667 N N . LEU A 1 91 ? 8.554 -2.867 0.304 1.00 83.12 91 LEU A N 1
ATOM 668 C CA . LEU A 1 91 ? 9.508 -2.254 1.227 1.00 83.12 91 LEU A CA 1
ATOM 669 C C . LEU A 1 91 ? 10.866 -2.964 1.194 1.00 83.12 91 LEU A C 1
ATOM 671 O O . LEU A 1 91 ? 11.906 -2.311 1.295 1.00 83.12 91 LEU A O 1
ATOM 675 N N . MET A 1 92 ? 10.874 -4.282 0.996 1.00 87.19 92 MET A N 1
ATOM 676 C CA . MET A 1 92 ? 12.087 -5.060 0.754 1.00 87.19 92 MET A CA 1
ATOM 677 C C . MET A 1 92 ? 12.791 -4.627 -0.528 1.00 87.19 92 MET A C 1
ATOM 679 O O . MET A 1 92 ? 14.020 -4.524 -0.536 1.00 87.19 92 MET A O 1
ATOM 683 N N . HIS A 1 93 ? 12.028 -4.345 -1.587 1.00 85.31 93 HIS A N 1
ATOM 684 C CA . HIS A 1 93 ? 12.581 -3.849 -2.841 1.00 85.31 93 HIS A CA 1
ATOM 685 C C . HIS A 1 93 ? 13.228 -2.468 -2.684 1.00 85.31 93 HIS A C 1
ATOM 687 O O . HIS A 1 93 ? 14.302 -2.230 -3.230 1.00 85.31 93 HIS A O 1
ATOM 693 N N . TRP A 1 94 ? 12.596 -1.580 -1.914 1.00 83.44 94 TRP A N 1
ATOM 694 C CA . TRP A 1 94 ? 13.023 -0.187 -1.786 1.00 83.44 94 TRP A CA 1
ATOM 695 C C . TRP A 1 94 ? 14.142 0.030 -0.762 1.00 83.44 94 TRP A C 1
ATOM 697 O O . TRP A 1 94 ? 15.093 0.757 -1.027 1.00 83.44 94 TRP A O 1
ATOM 707 N N . MET A 1 95 ? 14.043 -0.591 0.416 1.00 85.81 95 MET A N 1
ATOM 708 C CA . MET A 1 95 ? 14.942 -0.300 1.541 1.00 85.81 95 MET A CA 1
ATOM 709 C C . MET A 1 95 ? 16.053 -1.335 1.725 1.00 85.81 95 MET A C 1
ATOM 711 O O . MET A 1 95 ? 16.982 -1.100 2.495 1.00 85.81 95 MET A O 1
ATOM 715 N N . GLY A 1 96 ? 15.948 -2.512 1.096 1.00 84.94 96 GLY A N 1
ATOM 716 C CA . GLY A 1 96 ? 16.939 -3.590 1.207 1.00 84.94 96 GLY A CA 1
ATOM 717 C C . GLY A 1 96 ? 17.114 -4.183 2.616 1.00 84.94 96 GLY A C 1
ATOM 718 O O . GLY A 1 96 ? 17.915 -5.099 2.801 1.00 84.94 96 GLY A O 1
ATOM 719 N N . SER A 1 97 ? 16.367 -3.694 3.612 1.00 90.06 97 SER A N 1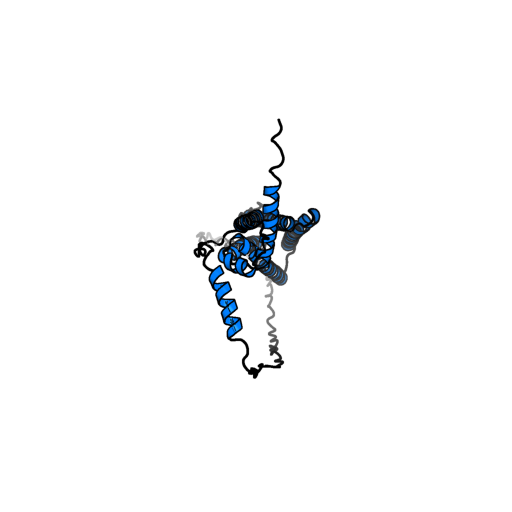
ATOM 720 C CA . SER A 1 97 ? 16.434 -4.123 5.008 1.00 90.06 97 SER A CA 1
ATOM 721 C C . SER A 1 97 ? 15.135 -4.793 5.438 1.00 90.06 97 SER A C 1
ATOM 723 O O . SER A 1 97 ? 14.085 -4.153 5.535 1.00 90.06 97 SER A O 1
ATOM 725 N N . LYS A 1 98 ? 15.238 -6.082 5.790 1.00 89.12 98 LYS A N 1
ATOM 726 C CA . LYS A 1 98 ? 14.127 -6.887 6.324 1.00 89.12 98 LYS A CA 1
ATOM 727 C C . LYS A 1 98 ? 13.514 -6.273 7.579 1.00 89.12 98 LYS A C 1
ATOM 729 O O . LYS A 1 98 ? 12.307 -6.356 7.766 1.00 89.12 98 LYS A O 1
ATOM 734 N N . ALA A 1 99 ? 14.341 -5.658 8.426 1.00 86.75 99 ALA A N 1
ATOM 735 C CA . ALA A 1 99 ? 13.883 -5.072 9.678 1.00 86.75 99 ALA A CA 1
ATOM 736 C C . ALA A 1 99 ? 12.959 -3.877 9.421 1.00 86.75 99 ALA A C 1
ATOM 738 O O . ALA A 1 99 ? 11.857 -3.833 9.954 1.00 86.75 99 ALA A O 1
ATOM 739 N N . VAL A 1 100 ? 13.365 -2.943 8.557 1.00 82.75 100 VAL A N 1
ATOM 740 C CA . VAL A 1 100 ? 12.572 -1.732 8.289 1.00 82.75 100 VAL A CA 1
ATOM 741 C C . VAL A 1 100 ? 11.294 -2.074 7.518 1.00 82.75 100 VAL A C 1
ATOM 743 O O . VAL A 1 100 ? 10.239 -1.518 7.817 1.00 82.75 100 VAL A O 1
ATOM 746 N N . ALA A 1 101 ? 11.365 -3.048 6.603 1.00 84.12 101 ALA A N 1
ATOM 747 C CA . ALA A 1 101 ? 10.215 -3.509 5.828 1.00 84.12 101 ALA A CA 1
ATOM 748 C C . ALA A 1 101 ? 9.092 -4.114 6.682 1.00 84.12 101 ALA A C 1
ATOM 750 O O . ALA A 1 101 ? 7.928 -4.007 6.316 1.00 84.12 101 ALA A O 1
ATOM 751 N N . VAL A 1 102 ? 9.420 -4.714 7.829 1.00 86.12 102 VAL A N 1
ATOM 752 C CA . VAL A 1 102 ? 8.418 -5.226 8.778 1.00 86.12 102 VAL A CA 1
ATOM 753 C C . VAL A 1 102 ? 8.011 -4.153 9.783 1.00 86.12 102 VAL A C 1
ATOM 755 O O . VAL A 1 102 ? 6.837 -4.033 10.126 1.00 86.12 102 VAL A O 1
ATOM 758 N N . LEU A 1 103 ? 8.965 -3.365 10.277 1.00 85.75 103 LEU A N 1
ATOM 759 C CA . LEU A 1 103 ? 8.732 -2.462 11.402 1.00 85.75 103 LEU A CA 1
ATOM 760 C C . LEU A 1 103 ? 7.851 -1.270 11.007 1.00 85.75 103 LEU A C 1
ATOM 762 O O . LEU A 1 103 ? 6.963 -0.898 11.767 1.00 85.75 103 LEU A O 1
ATOM 766 N N . PHE A 1 104 ? 8.037 -0.727 9.803 1.00 83.69 104 PHE A N 1
ATOM 767 C CA . PHE A 1 104 ? 7.245 0.394 9.296 1.00 83.69 104 PHE A CA 1
ATOM 768 C C . PHE A 1 104 ? 5.728 0.108 9.223 1.00 83.69 104 PHE A C 1
ATOM 770 O O . PHE A 1 104 ? 4.973 0.830 9.883 1.00 83.69 104 PHE A O 1
ATOM 777 N N . PRO A 1 105 ? 5.253 -0.945 8.521 1.00 81.94 105 PRO A N 1
ATOM 778 C CA . PRO A 1 105 ? 3.825 -1.263 8.467 1.00 81.94 105 PRO A CA 1
ATOM 779 C C . PRO A 1 105 ? 3.274 -1.639 9.843 1.00 81.94 105 PRO A C 1
ATOM 781 O O . PRO A 1 105 ? 2.209 -1.174 10.241 1.00 81.94 105 PRO A O 1
ATOM 784 N N . THR A 1 106 ? 4.050 -2.397 10.624 1.00 83.31 106 THR A N 1
ATOM 785 C CA . THR A 1 106 ? 3.629 -2.851 11.955 1.00 83.31 106 THR A CA 1
ATOM 786 C C . THR A 1 106 ? 3.369 -1.679 12.899 1.00 83.31 106 THR A C 1
ATOM 788 O O . THR A 1 106 ? 2.378 -1.686 13.624 1.00 83.31 106 THR A O 1
ATOM 791 N N . VAL A 1 107 ? 4.228 -0.652 12.898 1.00 85.25 107 VAL A N 1
ATOM 792 C CA . VAL A 1 107 ? 4.044 0.533 13.752 1.00 85.25 107 VAL A CA 1
ATOM 793 C C . VAL A 1 107 ? 2.798 1.321 13.342 1.00 85.25 107 VAL A C 1
ATOM 795 O O . VAL A 1 107 ? 2.029 1.727 14.218 1.00 85.25 107 VAL A O 1
ATOM 798 N N . GLY A 1 108 ? 2.564 1.505 12.038 1.00 80.25 108 GLY A N 1
ATOM 799 C CA . GLY A 1 108 ? 1.367 2.184 11.530 1.00 80.25 108 GLY A CA 1
ATOM 800 C C . GLY A 1 108 ? 0.072 1.453 11.901 1.00 80.25 108 GLY A C 1
ATOM 801 O O . GLY A 1 108 ? -0.876 2.062 12.408 1.00 80.25 108 GLY A O 1
ATOM 802 N N . ASP A 1 109 ? 0.058 0.132 11.739 1.00 82.75 109 ASP A N 1
ATOM 803 C CA . ASP A 1 109 ? -1.101 -0.704 12.049 1.00 82.75 109 ASP A CA 1
ATOM 804 C C . ASP A 1 109 ? -1.369 -0.783 13.559 1.00 82.75 109 ASP A C 1
ATOM 806 O O . ASP A 1 109 ? -2.519 -0.676 13.999 1.00 82.75 109 ASP A O 1
ATOM 810 N N . LEU A 1 110 ? -0.319 -0.875 14.385 1.00 82.31 110 LEU A N 1
ATOM 811 C CA . LEU A 1 110 ? -0.450 -0.866 15.844 1.00 82.31 110 LEU A CA 1
ATOM 812 C C . LEU A 1 110 ? -1.000 0.475 16.351 1.00 82.31 110 LEU A C 1
ATOM 814 O O . LEU A 1 110 ? -1.891 0.495 17.202 1.00 82.31 110 LEU A O 1
ATOM 818 N N . ALA A 1 111 ? -0.517 1.598 15.810 1.00 79.12 111 ALA A N 1
ATOM 819 C CA . ALA A 1 111 ? -1.031 2.924 16.147 1.00 79.12 111 ALA A CA 1
ATOM 820 C C . ALA A 1 111 ? -2.521 3.059 15.791 1.00 79.12 111 ALA A C 1
ATOM 822 O O . ALA A 1 111 ? -3.304 3.597 16.578 1.00 79.12 111 ALA A O 1
ATOM 823 N N . THR A 1 112 ? -2.927 2.502 14.648 1.00 79.62 112 THR A N 1
ATOM 824 C CA . THR A 1 112 ? -4.323 2.481 14.192 1.00 79.62 112 THR A CA 1
ATOM 825 C C . THR A 1 112 ? -5.200 1.623 15.109 1.00 79.62 112 THR A C 1
ATOM 827 O O . THR A 1 112 ? -6.281 2.060 15.509 1.00 79.62 112 THR A O 1
ATOM 830 N N . LEU A 1 113 ? -4.726 0.441 15.522 1.00 80.56 113 LEU A N 1
ATOM 831 C CA . LEU A 1 113 ? -5.416 -0.416 16.494 1.00 80.56 113 LEU A CA 1
ATOM 832 C C . LEU A 1 113 ? -5.595 0.272 17.848 1.00 80.56 113 LEU A C 1
ATOM 834 O O . LEU A 1 113 ? -6.684 0.219 18.419 1.00 80.56 113 LEU A O 1
ATOM 838 N N . ILE A 1 114 ? -4.552 0.936 18.356 1.00 81.69 114 ILE A N 1
ATOM 839 C CA . ILE A 1 114 ? -4.608 1.669 19.626 1.00 81.69 114 ILE A CA 1
ATOM 840 C C . ILE A 1 114 ? -5.609 2.825 19.523 1.00 81.69 114 ILE A C 1
ATOM 842 O O . ILE A 1 114 ? -6.461 2.974 20.399 1.00 81.69 114 ILE A O 1
ATOM 846 N N . ALA A 1 115 ? -5.560 3.611 18.444 1.00 76.75 115 ALA A N 1
ATOM 847 C CA . ALA A 1 115 ? -6.494 4.712 18.222 1.00 76.75 115 ALA A CA 1
ATOM 848 C C . ALA A 1 115 ? -7.945 4.219 18.138 1.00 76.75 115 ALA A C 1
ATOM 850 O O . ALA A 1 115 ? -8.838 4.803 18.756 1.00 76.75 115 ALA A O 1
ATOM 851 N N . LEU A 1 116 ? -8.181 3.104 17.441 1.00 77.25 116 LEU A N 1
ATOM 852 C CA . LEU A 1 116 ? -9.505 2.503 17.360 1.00 77.25 116 LEU A CA 1
ATOM 853 C C . LEU A 1 116 ? -9.963 1.943 18.712 1.00 77.25 116 LEU A C 1
ATOM 855 O O . LEU A 1 116 ? -11.121 2.115 19.085 1.00 77.25 116 LEU A O 1
ATOM 859 N N . HIS A 1 117 ? -9.071 1.316 19.480 1.00 82.19 117 HIS A N 1
ATOM 860 C CA . HIS A 1 117 ? -9.392 0.838 20.822 1.00 82.19 117 HIS A CA 1
ATOM 861 C C . HIS A 1 117 ? -9.803 1.990 21.744 1.00 82.19 117 HIS A C 1
ATOM 863 O O . HIS A 1 117 ? -10.811 1.878 22.435 1.00 82.19 117 HIS A O 1
ATOM 869 N N . VAL A 1 118 ? -9.099 3.126 21.695 1.00 80.81 118 VAL A N 1
ATOM 870 C CA . VAL A 1 118 ? -9.474 4.348 22.432 1.00 80.81 118 VAL A CA 1
ATOM 871 C C . VAL A 1 118 ? -10.848 4.872 22.001 1.00 80.81 118 VAL A C 1
ATOM 873 O O . VAL A 1 118 ? -11.585 5.410 22.827 1.00 80.81 118 VAL A O 1
ATOM 876 N N . LEU A 1 119 ? -11.211 4.706 20.727 1.00 75.38 119 LEU A N 1
ATOM 877 C CA . LEU A 1 119 ? -12.493 5.153 20.185 1.00 75.38 119 LEU A CA 1
ATOM 878 C C . LEU A 1 119 ? -13.662 4.232 20.580 1.00 75.38 119 LEU A C 1
ATOM 880 O O . LEU A 1 119 ? -14.765 4.718 20.823 1.00 75.38 119 LEU A O 1
ATOM 884 N N . ILE A 1 120 ? -13.417 2.919 20.649 1.00 75.62 120 ILE A N 1
ATOM 885 C CA . ILE A 1 120 ? -14.423 1.892 20.969 1.00 75.62 120 ILE A CA 1
ATOM 886 C C . ILE A 1 120 ? -14.574 1.684 22.480 1.00 75.62 120 ILE A C 1
ATOM 888 O O . ILE A 1 120 ? -15.651 1.291 22.932 1.00 75.62 120 ILE A O 1
ATOM 892 N N . ALA A 1 121 ? -13.520 1.915 23.268 1.00 78.25 121 ALA A N 1
ATOM 893 C CA . ALA A 1 121 ? -13.559 1.719 24.708 1.00 78.25 121 ALA A CA 1
ATOM 894 C C . ALA A 1 121 ? -14.674 2.572 25.333 1.00 78.25 121 ALA A C 1
ATOM 896 O O . ALA A 1 121 ? -14.661 3.808 25.280 1.00 78.25 121 ALA A O 1
ATOM 897 N N . ASP A 1 122 ? -15.648 1.891 25.942 1.00 67.06 122 ASP A N 1
ATOM 898 C CA . ASP A 1 122 ? -16.666 2.545 26.753 1.00 67.06 122 ASP A CA 1
ATOM 899 C C . ASP A 1 122 ? -15.955 3.385 27.826 1.00 67.06 122 ASP A C 1
ATOM 901 O O . ASP A 1 122 ? -14.949 2.933 28.386 1.00 67.06 122 ASP A O 1
ATOM 905 N N . PRO A 1 123 ? -16.422 4.615 28.123 1.00 64.25 123 PRO A N 1
ATOM 906 C CA . PRO A 1 123 ? -15.857 5.371 29.229 1.00 64.25 123 PRO A CA 1
ATOM 907 C C . PRO A 1 123 ? -15.945 4.496 30.470 1.00 64.25 123 PRO A C 1
ATOM 909 O O . PRO A 1 123 ? -17.050 4.170 30.907 1.00 64.25 123 PRO A O 1
ATOM 912 N N . VAL A 1 124 ? -14.794 4.115 31.028 1.00 62.34 124 VAL A N 1
ATOM 913 C CA . VAL A 1 124 ? -14.763 3.487 32.344 1.00 62.34 124 VAL A CA 1
ATOM 914 C C . VAL A 1 124 ? -15.549 4.435 33.242 1.00 62.34 124 VAL A C 1
ATOM 916 O O . VAL A 1 124 ? -15.169 5.609 33.331 1.00 62.34 124 VAL A O 1
ATOM 919 N N . PRO A 1 125 ? -16.679 4.003 33.832 1.00 59.47 125 PRO A N 1
ATOM 920 C CA . PRO A 1 125 ? -17.390 4.855 34.754 1.00 59.47 125 PRO A CA 1
ATOM 921 C C . PRO A 1 125 ? -16.399 5.111 35.875 1.00 59.47 125 PRO A C 1
ATOM 923 O O . PRO A 1 125 ? -16.071 4.203 36.642 1.00 59.47 125 PRO A O 1
ATOM 926 N N . VAL A 1 126 ? -15.857 6.329 35.920 1.00 61.12 126 VAL A N 1
ATOM 927 C CA . VAL A 1 126 ? -15.085 6.791 37.060 1.00 61.12 126 VAL A CA 1
ATOM 928 C C . VAL A 1 126 ? -16.070 6.655 38.201 1.00 61.12 126 VAL A C 1
ATOM 930 O O . VAL A 1 126 ? -17.031 7.422 38.288 1.00 61.12 126 VAL A O 1
ATOM 933 N N . ARG A 1 127 ? -15.909 5.607 39.018 1.00 58.75 127 ARG A N 1
ATOM 934 C CA . ARG A 1 127 ? -16.579 5.528 40.305 1.00 58.75 127 ARG A CA 1
ATOM 935 C C . ARG A 1 127 ? -16.014 6.710 41.060 1.00 58.75 127 ARG A C 1
ATOM 937 O O . ARG A 1 127 ? -14.956 6.604 41.670 1.00 58.75 127 ARG A O 1
ATOM 944 N N . VAL A 1 128 ? -16.680 7.855 40.932 1.00 64.06 128 VAL A N 1
ATOM 945 C CA . VAL A 1 128 ? -16.514 8.970 41.844 1.00 64.06 128 VAL A CA 1
ATOM 946 C C . VAL A 1 128 ? -16.750 8.318 43.186 1.00 64.06 128 VAL A C 1
ATOM 948 O O . VAL A 1 128 ? -17.862 7.855 43.451 1.00 64.06 128 VAL A O 1
ATOM 951 N N . ALA A 1 129 ? -15.665 8.119 43.939 1.00 63.09 129 ALA A N 1
ATOM 952 C CA . ALA A 1 129 ? -15.745 7.590 45.280 1.00 63.09 129 ALA A CA 1
ATOM 953 C C . ALA A 1 129 ? -16.816 8.436 45.950 1.00 63.09 129 ALA A C 1
ATOM 955 O O . ALA A 1 129 ? -16.668 9.661 46.012 1.00 63.09 129 ALA A O 1
ATOM 956 N N . ALA A 1 130 ? -17.946 7.805 46.295 1.00 65.00 130 ALA A N 1
ATOM 957 C CA . ALA A 1 130 ? -19.021 8.495 46.982 1.00 65.00 130 ALA A CA 1
ATOM 958 C C . ALA A 1 130 ? -18.340 9.278 48.102 1.00 65.00 130 ALA A C 1
ATOM 960 O O . ALA A 1 130 ? -17.504 8.665 48.780 1.00 65.00 130 ALA A O 1
ATOM 961 N N . PRO A 1 131 ? -18.578 10.601 48.217 1.00 64.75 131 PRO A N 1
ATOM 962 C CA . PRO A 1 131 ? -17.870 11.415 49.186 1.00 64.75 131 PRO A CA 1
ATOM 963 C C . PRO A 1 131 ? -17.959 10.661 50.497 1.00 64.75 131 PRO A C 1
ATOM 965 O O . PRO A 1 131 ? -19.065 10.352 50.955 1.00 64.75 131 PRO A O 1
ATOM 968 N N . VAL A 1 132 ? -16.801 10.233 51.009 1.00 66.31 132 VAL A N 1
ATOM 969 C CA . VAL A 1 132 ? -16.729 9.561 52.295 1.00 66.31 132 VAL A CA 1
ATOM 970 C C . VAL A 1 132 ? -17.363 10.570 53.227 1.00 66.31 132 VAL A C 1
ATOM 972 O O . VAL A 1 132 ? -16.780 11.619 53.483 1.00 66.31 132 VAL A O 1
ATOM 975 N N . ARG A 1 133 ? -18.609 10.309 53.642 1.00 59.47 133 ARG A N 1
ATOM 976 C CA . ARG A 1 133 ? -19.240 11.025 54.740 1.00 59.47 133 ARG A CA 1
ATOM 977 C C . ARG A 1 133 ? -18.353 10.699 55.927 1.00 59.47 133 ARG A C 1
ATOM 979 O O . ARG A 1 133 ? -18.571 9.710 56.624 1.00 59.47 133 ARG A O 1
ATOM 986 N N . THR A 1 134 ? -17.315 11.501 56.123 1.00 58.00 134 THR A N 1
ATOM 987 C CA . THR A 1 134 ? -16.710 11.713 57.419 1.00 58.00 134 THR A CA 1
ATOM 988 C C . THR A 1 134 ? -17.892 12.040 58.307 1.00 58.00 134 THR A C 1
ATOM 990 O O . THR A 1 134 ? -18.550 13.066 58.152 1.00 58.00 134 THR A O 1
ATOM 993 N N . LYS A 1 135 ? -18.261 11.077 59.155 1.00 57.66 135 LYS A N 1
ATOM 994 C CA . LYS A 1 135 ? -19.157 11.326 60.271 1.00 57.66 135 LYS A CA 1
ATOM 995 C C . LYS A 1 135 ? -18.419 12.320 61.151 1.00 57.66 135 LYS A C 1
ATOM 997 O O . LYS A 1 135 ? -17.682 11.932 62.052 1.00 57.66 135 LYS A O 1
ATOM 1002 N N . GLU A 1 136 ? -18.563 13.597 60.831 1.00 54.62 136 GLU A N 1
ATOM 1003 C CA . GLU A 1 136 ? -18.247 14.664 61.746 1.00 54.62 136 GLU A CA 1
ATOM 1004 C C . GLU A 1 136 ? -19.153 14.434 62.947 1.00 54.62 136 GLU A C 1
ATOM 1006 O O . GLU A 1 136 ? -20.382 14.481 62.875 1.00 54.62 136 GLU A O 1
ATOM 1011 N N . LYS A 1 137 ? -18.520 14.005 64.035 1.00 58.00 137 LYS A N 1
ATOM 1012 C CA . LYS A 1 137 ? -19.144 13.774 65.325 1.00 58.00 137 LYS A CA 1
ATOM 1013 C C . LYS A 1 137 ? -19.479 15.148 65.898 1.00 58.00 137 LYS A C 1
ATOM 1015 O O . LYS A 1 137 ? -18.806 15.623 66.806 1.00 58.00 137 LYS A O 1
ATOM 1020 N N . THR A 1 138 ? -20.504 15.797 65.350 1.00 53.19 138 THR A N 1
ATOM 1021 C CA . THR A 1 138 ? -21.128 16.961 65.967 1.00 53.19 138 THR A CA 1
ATOM 1022 C C . THR A 1 138 ? -21.715 16.484 67.286 1.00 53.19 138 THR A C 1
ATOM 1024 O O . THR A 1 138 ? -22.703 15.752 67.347 1.00 53.19 138 THR A O 1
ATOM 1027 N N . ARG A 1 139 ? -21.015 16.828 68.364 1.00 51.03 139 ARG A N 1
ATOM 1028 C CA . ARG A 1 139 ? -21.444 16.649 69.744 1.00 51.03 139 ARG A CA 1
ATOM 1029 C C . ARG A 1 139 ? -22.608 17.611 69.979 1.00 51.03 139 ARG A C 1
ATOM 1031 O O . ARG A 1 139 ? -22.409 18.727 70.439 1.00 51.03 139 ARG A O 1
ATOM 1038 N N . THR A 1 140 ? -23.813 17.192 69.611 1.00 47.56 140 THR A N 1
ATOM 1039 C CA . THR A 1 140 ? -25.043 17.907 69.947 1.00 47.56 140 THR A CA 1
ATOM 1040 C C . THR A 1 140 ? -25.360 17.650 71.414 1.00 47.56 140 THR A C 1
ATOM 1042 O O . THR A 1 140 ? -25.687 16.533 71.809 1.00 47.56 140 THR A O 1
ATOM 1045 N N . THR A 1 141 ? -25.216 18.694 72.226 1.00 51.75 141 THR A N 1
ATOM 1046 C CA . THR A 1 141 ? -25.728 18.770 73.593 1.00 51.75 141 THR A CA 1
ATOM 1047 C C . THR A 1 141 ? -27.241 18.571 73.565 1.00 51.75 141 THR A C 1
ATOM 1049 O O . THR A 1 141 ? -27.975 19.371 72.988 1.00 51.75 141 THR A O 1
ATOM 1052 N N . THR A 1 142 ? -27.703 17.482 74.169 1.00 48.62 142 THR A N 1
ATOM 1053 C CA . THR A 1 142 ? -29.116 17.131 74.295 1.00 48.62 142 THR A CA 1
ATOM 1054 C C . THR A 1 142 ? -29.796 18.066 75.298 1.00 48.62 142 THR A C 1
ATOM 1056 O O . THR A 1 142 ? -29.680 17.871 76.506 1.00 48.62 142 THR A O 1
ATOM 1059 N N . VAL A 1 143 ? -30.540 19.064 74.814 1.00 55.38 143 VAL A N 1
ATOM 1060 C CA . VAL A 1 143 ? -31.638 19.653 75.591 1.00 55.38 143 VAL A CA 1
ATOM 1061 C C . VAL A 1 143 ? -32.856 18.758 75.401 1.00 55.38 143 VAL A C 1
ATOM 1063 O O . VAL A 1 143 ? -33.346 18.532 74.298 1.00 55.38 143 VAL A O 1
ATOM 1066 N N . ARG A 1 144 ? -33.281 18.193 76.526 1.00 53.22 144 ARG A N 1
ATOM 1067 C CA . ARG A 1 144 ? -34.448 17.341 76.722 1.00 53.22 144 ARG A CA 1
ATOM 1068 C C . ARG A 1 144 ? -35.721 18.143 76.459 1.00 53.22 144 ARG A C 1
ATOM 1070 O O . ARG A 1 144 ? -36.035 19.060 77.211 1.00 53.22 144 ARG A O 1
ATOM 1077 N N . THR A 1 145 ? -36.507 17.753 75.464 1.00 50.03 145 THR A N 1
ATOM 1078 C CA . THR A 1 145 ? -37.939 18.077 75.427 1.00 50.03 145 THR A CA 1
ATOM 1079 C C . THR A 1 145 ? -38.703 16.888 74.859 1.00 50.03 145 THR A C 1
ATOM 1081 O O . THR A 1 145 ? -38.209 16.159 74.002 1.00 50.03 145 THR A O 1
ATOM 1084 N N . ALA A 1 146 ? -39.843 16.625 75.484 1.00 54.06 146 ALA A N 1
ATOM 1085 C CA . ALA A 1 146 ? -40.618 15.404 75.398 1.00 54.06 146 ALA A CA 1
ATOM 1086 C C . ALA A 1 146 ? -41.282 15.165 74.026 1.00 54.06 146 ALA A C 1
ATOM 1088 O O . ALA A 1 146 ? -41.591 16.101 73.300 1.00 54.06 146 ALA A O 1
ATOM 1089 N N . GLN A 1 147 ? -41.473 13.868 73.758 1.00 48.94 147 GLN A N 1
ATOM 1090 C CA . GLN A 1 147 ? -42.493 13.149 72.965 1.00 48.94 147 GLN A CA 1
ATOM 1091 C C . GLN A 1 147 ? -43.736 13.923 72.442 1.00 48.94 147 GLN A C 1
ATOM 1093 O O . GLN A 1 147 ? -44.120 14.904 73.073 1.00 48.94 147 GLN A O 1
ATOM 1098 N N . PRO A 1 148 ? -44.455 13.437 71.387 1.00 56.22 148 PRO A N 1
ATOM 1099 C CA . PRO A 1 148 ? -44.877 12.028 71.270 1.00 56.22 148 PRO A CA 1
ATOM 1100 C C . PRO A 1 148 ? -44.908 11.343 69.884 1.00 56.22 148 PRO A C 1
ATOM 1102 O O . PRO A 1 148 ? -44.961 11.946 68.821 1.00 56.22 148 PRO A O 1
ATOM 1105 N N . VAL A 1 149 ? -44.875 10.012 70.005 1.00 53.19 149 VAL A N 1
ATOM 1106 C CA . VAL A 1 149 ? -45.422 8.911 69.191 1.00 53.19 149 VAL A CA 1
ATOM 1107 C C . VAL A 1 149 ? -46.219 9.276 67.928 1.00 53.19 149 VAL A C 1
ATOM 1109 O O . VAL A 1 149 ? -47.322 9.800 68.032 1.00 53.19 149 VAL A O 1
ATOM 1112 N N . ILE A 1 150 ? -45.751 8.791 66.769 1.00 49.25 150 ILE A N 1
ATOM 1113 C CA . ILE A 1 150 ? -46.606 8.342 65.655 1.00 49.25 150 ILE A CA 1
ATOM 1114 C C . ILE A 1 150 ? -46.024 7.031 65.099 1.00 49.25 150 ILE A C 1
ATOM 1116 O O . ILE A 1 150 ? -44.859 6.963 64.709 1.00 49.25 150 ILE A O 1
ATOM 1120 N N . CYS A 1 151 ? -46.844 5.979 65.118 1.00 45.34 151 CYS A N 1
ATOM 1121 C CA . CYS A 1 151 ? -46.611 4.707 64.437 1.00 45.34 151 CYS A CA 1
ATOM 1122 C C . CYS A 1 151 ? -46.987 4.832 62.957 1.00 45.34 151 CYS A C 1
ATOM 1124 O O . C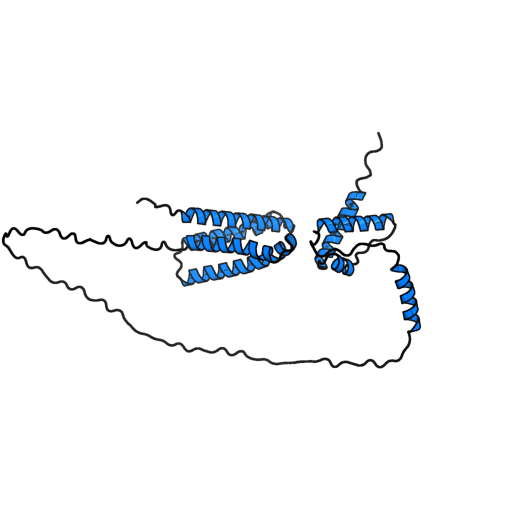YS A 1 151 ? -48.096 5.265 62.681 1.00 45.34 151 CYS A O 1
ATOM 1126 N N . GLU A 1 152 ? -46.145 4.348 62.042 1.00 45.47 152 GLU A N 1
ATOM 1127 C CA . GLU A 1 152 ? -46.544 3.805 60.728 1.00 45.47 152 GLU A CA 1
ATOM 1128 C C . GLU A 1 152 ? -45.335 3.037 60.154 1.00 45.47 152 GLU A C 1
ATOM 1130 O O . GLU A 1 152 ? -44.249 3.579 60.000 1.00 45.47 152 GLU A O 1
ATOM 1135 N N . ARG A 1 153 ? -45.352 1.702 60.150 1.00 46.88 153 ARG A N 1
ATOM 1136 C CA . ARG A 1 153 ? -45.971 0.786 59.173 1.00 46.88 153 ARG A CA 1
ATOM 1137 C C . ARG A 1 153 ? -44.910 0.205 58.230 1.00 46.88 153 ARG A C 1
ATOM 1139 O O . ARG A 1 153 ? -44.492 0.798 57.246 1.00 46.88 153 ARG A O 1
ATOM 1146 N N . SER A 1 154 ? -44.511 -1.007 58.606 1.00 50.66 154 SER A N 1
ATOM 1147 C CA . SER A 1 154 ? -43.957 -2.087 57.787 1.00 50.66 154 SER A CA 1
ATOM 1148 C C . SER A 1 154 ? -44.368 -2.041 56.308 1.00 50.66 154 SER A C 1
ATOM 1150 O O . SER A 1 154 ? -45.552 -2.182 56.007 1.00 50.66 154 SER A O 1
ATOM 1152 N N . ILE A 1 155 ? -43.378 -1.965 55.409 1.00 53.00 155 ILE A N 1
ATOM 1153 C CA . ILE A 1 155 ? -43.407 -2.632 54.100 1.00 53.00 155 ILE A CA 1
ATOM 1154 C C . ILE A 1 155 ? -42.015 -3.226 53.861 1.00 53.00 155 ILE A C 1
ATOM 1156 O O . ILE A 1 155 ? -41.060 -2.528 53.520 1.00 53.00 155 ILE A O 1
ATOM 1160 N N . GLY A 1 156 ? -41.905 -4.535 54.083 1.00 40.81 156 GLY A N 1
ATOM 1161 C CA . GLY A 1 156 ? -40.766 -5.327 53.644 1.00 40.81 156 GLY A CA 1
ATOM 1162 C C . GLY A 1 156 ? -40.717 -5.374 52.119 1.00 40.81 156 GLY A C 1
ATOM 1163 O O . GLY A 1 156 ? -41.724 -5.633 51.464 1.00 40.81 156 GLY A O 1
ATOM 1164 N N . THR A 1 157 ? -39.541 -5.134 51.551 1.00 51.88 157 THR A N 1
ATOM 1165 C CA . THR A 1 157 ? -39.260 -5.444 50.147 1.00 51.88 157 THR A CA 1
ATOM 1166 C C . THR A 1 157 ? -38.602 -6.824 50.072 1.00 51.88 157 THR A C 1
ATOM 1168 O O . THR A 1 157 ? -37.654 -7.091 50.816 1.00 51.88 157 THR A O 1
ATOM 1171 N N . PRO A 1 158 ? -39.114 -7.740 49.231 1.00 60.19 158 PRO A N 1
ATOM 1172 C CA . PRO A 1 158 ? -38.607 -9.099 49.159 1.00 60.19 158 PRO A CA 1
ATOM 1173 C C . PRO A 1 158 ? -37.247 -9.170 48.459 1.00 60.19 158 PRO A C 1
ATOM 1175 O O . PRO A 1 158 ? -36.994 -8.557 47.423 1.00 60.19 158 PRO A O 1
ATOM 1178 N N . TYR A 1 159 ? -36.394 -9.993 49.056 1.00 44.75 159 TYR A N 1
ATOM 1179 C CA . TYR A 1 159 ? -35.112 -10.465 48.558 1.00 44.75 159 TYR A CA 1
ATOM 1180 C C . TYR A 1 159 ? -35.314 -11.227 47.235 1.00 44.75 159 TYR A C 1
ATOM 1182 O O . TYR A 1 159 ? -35.881 -12.322 47.224 1.00 44.75 159 TYR A O 1
ATOM 1190 N N . VAL A 1 160 ? -34.862 -10.669 46.108 1.00 50.22 160 VAL A N 1
ATOM 1191 C CA . VAL A 1 160 ? -34.848 -11.383 44.821 1.00 50.22 160 VAL A CA 1
ATOM 1192 C C . VAL A 1 160 ? -33.678 -12.367 44.826 1.00 50.22 160 VAL A C 1
ATOM 1194 O O . VAL A 1 160 ? -32.515 -12.006 44.659 1.00 50.22 160 VAL A O 1
ATOM 1197 N N . ARG A 1 161 ? -34.023 -13.633 45.062 1.00 48.09 161 ARG A N 1
ATOM 1198 C CA . ARG A 1 161 ? -33.167 -14.817 44.968 1.00 48.09 161 ARG A CA 1
ATOM 1199 C C . ARG A 1 161 ? -32.763 -15.046 43.504 1.00 48.09 161 ARG A C 1
ATOM 1201 O O . ARG A 1 161 ? -33.619 -15.267 42.652 1.00 48.09 161 ARG A O 1
ATOM 1208 N N . ALA A 1 162 ? -31.460 -15.028 43.232 1.00 50.44 162 ALA A N 1
ATOM 1209 C CA . ALA A 1 162 ? -30.883 -15.477 41.967 1.00 50.44 162 ALA A CA 1
ATOM 1210 C C . ALA A 1 162 ? -31.074 -17.000 41.789 1.00 50.44 162 ALA A C 1
ATOM 1212 O O . ALA A 1 162 ? -30.851 -17.742 42.752 1.00 50.44 162 ALA A O 1
ATOM 1213 N N . PRO A 1 163 ? -31.432 -17.498 40.593 1.00 60.16 163 PRO A N 1
ATOM 1214 C CA . PRO A 1 163 ? -31.355 -18.921 40.303 1.00 60.16 163 PRO A CA 1
ATOM 1215 C C . PRO A 1 163 ? -29.912 -19.326 39.964 1.00 60.16 163 PRO A C 1
ATOM 1217 O O . PRO A 1 163 ? -29.332 -18.894 38.969 1.00 60.16 163 PRO A O 1
ATOM 1220 N N . GLN A 1 164 ? -29.345 -20.171 40.827 1.00 48.78 164 GLN A N 1
ATOM 1221 C CA . GLN A 1 164 ? -28.228 -21.059 40.512 1.00 48.78 164 GLN A CA 1
ATOM 1222 C C . GLN A 1 164 ? -28.746 -22.301 39.765 1.00 48.78 164 GLN A C 1
ATOM 1224 O O . GLN A 1 164 ? -29.825 -22.804 40.073 1.00 48.78 164 GLN A O 1
ATOM 1229 N N . GLY A 1 165 ? -27.934 -22.817 38.840 1.00 40.34 165 GLY A N 1
ATOM 1230 C CA . GLY A 1 165 ? -28.184 -24.021 38.035 1.00 40.34 165 GLY A CA 1
ATOM 1231 C C . GLY A 1 165 ? -28.352 -23.636 36.564 1.00 40.34 165 GLY A C 1
ATOM 1232 O O . GLY A 1 165 ? -29.230 -22.858 36.230 1.00 40.34 165 GLY A O 1
ATOM 1233 N N . VAL A 1 166 ? -27.527 -24.085 35.621 1.00 48.81 166 VAL A N 1
ATOM 1234 C CA . VAL A 1 166 ? -27.160 -25.483 35.388 1.00 48.81 166 VAL A CA 1
ATOM 1235 C C . VAL A 1 166 ? -25.747 -25.562 34.803 1.00 48.81 166 VAL A C 1
ATOM 1237 O O . VAL A 1 166 ? -25.455 -25.003 33.747 1.00 48.81 166 VAL A O 1
ATOM 1240 N N . LEU A 1 167 ? -24.887 -26.318 35.486 1.00 47.00 167 LEU A N 1
ATOM 1241 C CA . LEU A 1 167 ? -23.705 -26.949 34.911 1.00 47.00 167 LEU A CA 1
ATOM 1242 C C . LEU A 1 167 ? -24.162 -27.887 33.787 1.00 47.00 167 LEU A C 1
ATOM 1244 O O . LEU A 1 167 ? -24.806 -28.899 34.059 1.00 47.00 167 LEU A O 1
ATOM 1248 N N . ARG A 1 168 ? -23.818 -27.580 32.534 1.00 42.38 168 ARG A N 1
ATOM 1249 C CA . ARG A 1 168 ? -23.874 -28.561 31.446 1.00 42.38 168 ARG A CA 1
ATOM 1250 C C . ARG A 1 168 ? -22.485 -28.709 30.847 1.00 42.38 168 ARG A C 1
ATOM 1252 O O . ARG A 1 168 ? -22.044 -27.901 30.038 1.00 42.38 168 ARG A O 1
ATOM 1259 N N . ALA A 1 169 ? -21.805 -29.755 31.301 1.00 46.59 169 ALA A N 1
ATOM 1260 C CA . ALA A 1 169 ? -20.647 -30.318 30.638 1.00 46.59 169 ALA A CA 1
ATOM 1261 C C . ALA A 1 169 ? -21.073 -30.780 29.237 1.00 46.59 169 ALA A C 1
ATOM 1263 O O . ALA A 1 169 ? -21.882 -31.699 29.105 1.00 46.59 169 ALA A O 1
ATOM 1264 N N . VAL A 1 170 ? -20.543 -30.138 28.197 1.00 46.19 170 VAL A N 1
ATOM 1265 C CA . VAL A 1 170 ? -20.570 -30.675 26.836 1.00 46.19 170 VAL A CA 1
ATOM 1266 C C . VAL A 1 170 ? -19.151 -31.110 26.506 1.00 46.19 170 VAL A C 1
ATOM 1268 O O . VAL A 1 170 ? -18.271 -30.317 26.196 1.00 46.19 170 VAL A O 1
ATOM 1271 N N . ARG A 1 171 ? -18.974 -32.407 26.744 1.00 41.12 171 ARG A N 1
ATOM 1272 C CA . ARG A 1 171 ? -18.090 -33.380 26.107 1.00 41.12 171 ARG A CA 1
ATOM 1273 C C . ARG A 1 171 ? -17.237 -32.839 24.947 1.00 41.12 171 ARG A C 1
ATOM 1275 O O . ARG A 1 171 ? -17.756 -32.483 23.896 1.00 41.12 171 ARG A O 1
ATOM 1282 N N . ASN A 1 172 ? -15.922 -32.895 25.158 1.00 42.44 172 ASN A N 1
ATOM 1283 C CA . ASN A 1 172 ? -14.893 -32.892 24.123 1.00 42.44 172 ASN A CA 1
ATOM 1284 C C . ASN A 1 172 ? -15.163 -34.016 23.113 1.00 42.44 172 ASN A C 1
ATOM 1286 O O . ASN A 1 172 ? -15.055 -35.189 23.474 1.00 42.44 172 ASN A O 1
ATOM 1290 N N . GLU A 1 173 ? -15.441 -33.665 21.860 1.00 43.84 173 GLU A N 1
ATOM 1291 C CA . GLU A 1 173 ? -15.170 -34.558 20.737 1.00 43.84 173 GLU A CA 1
ATOM 1292 C C . GLU A 1 173 ? -13.825 -34.174 20.131 1.00 43.84 173 GLU A C 1
ATOM 1294 O O . GLU A 1 173 ? -13.598 -33.111 19.559 1.00 43.84 173 GLU A O 1
ATOM 1299 N N . GLN A 1 174 ? -12.902 -35.074 20.414 1.00 39.22 174 GLN A N 1
ATOM 1300 C CA . GLN A 1 174 ? -11.514 -35.112 20.039 1.00 39.22 174 GLN A CA 1
ATOM 1301 C C . GLN A 1 174 ? -11.443 -35.447 18.546 1.00 39.22 174 GLN A C 1
ATOM 1303 O O . GLN A 1 174 ? -11.618 -36.597 18.155 1.00 39.22 174 GLN A O 1
ATOM 1308 N N . TYR A 1 175 ? -11.217 -34.434 17.710 1.00 42.72 175 TYR A N 1
ATOM 1309 C CA . TYR A 1 175 ? -10.921 -34.637 16.296 1.00 42.72 175 TYR A CA 1
ATOM 1310 C C . TYR A 1 175 ? -9.487 -35.172 16.172 1.00 42.72 175 TYR A C 1
ATOM 1312 O O . TYR A 1 175 ? -8.512 -34.443 16.362 1.00 42.72 175 TYR A O 1
ATOM 1320 N N . VAL A 1 176 ? -9.373 -36.477 15.931 1.00 46.62 176 VAL A N 1
ATOM 1321 C CA . VAL A 1 176 ? -8.126 -37.171 15.590 1.00 46.62 176 VAL A CA 1
ATOM 1322 C C . VAL A 1 176 ? -7.956 -37.108 14.066 1.00 46.62 176 VAL A C 1
ATOM 1324 O O . VAL A 1 176 ? -8.917 -37.386 13.351 1.00 46.62 176 VAL A O 1
ATOM 1327 N N . PRO A 1 177 ? -6.770 -36.739 13.550 1.00 52.81 177 PRO A N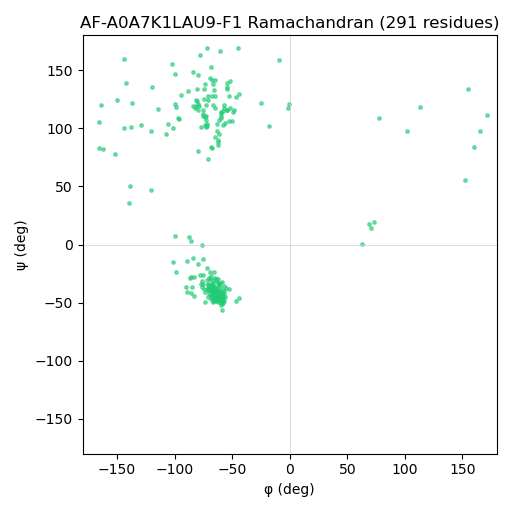 1
ATOM 1328 C CA . PRO A 1 177 ? -6.530 -36.607 12.119 1.00 52.81 177 PRO A CA 1
ATOM 1329 C C . PRO A 1 177 ? -6.413 -37.975 11.440 1.00 52.81 177 PRO A C 1
ATOM 1331 O O . PRO A 1 177 ? -5.679 -38.855 11.898 1.00 52.81 177 PRO A O 1
ATOM 1334 N N . GLU A 1 178 ? -7.103 -38.126 10.313 1.00 47.41 178 GLU A N 1
ATOM 1335 C CA . GLU A 1 178 ? -6.984 -39.282 9.432 1.00 47.41 178 GLU A CA 1
ATOM 1336 C C . GLU A 1 178 ? -5.645 -39.210 8.680 1.00 47.41 178 GLU A C 1
ATOM 1338 O O . GLU A 1 178 ? -5.386 -38.320 7.867 1.00 47.41 178 GLU A O 1
ATOM 1343 N N . ARG A 1 179 ? -4.749 -40.135 9.036 1.00 41.50 179 ARG A N 1
ATOM 1344 C CA . ARG A 1 179 ? -3.537 -40.480 8.291 1.00 41.50 179 ARG A CA 1
ATOM 1345 C C . ARG A 1 179 ? -3.954 -41.251 7.042 1.00 41.50 179 ARG A C 1
ATOM 1347 O O . ARG A 1 179 ? -4.251 -42.438 7.143 1.00 41.50 179 ARG A O 1
ATOM 1354 N N . THR A 1 180 ? -3.854 -40.622 5.881 1.00 43.19 180 THR A N 1
ATOM 1355 C CA . THR A 1 180 ? -3.736 -41.347 4.612 1.00 43.19 180 THR A CA 1
ATOM 1356 C C . THR A 1 180 ? -2.256 -41.405 4.261 1.00 43.19 180 THR A C 1
ATOM 1358 O O . THR A 1 180 ? -1.622 -40.382 4.005 1.00 43.19 180 THR A O 1
ATOM 1361 N N . GLY A 1 181 ? -1.683 -42.601 4.379 1.00 41.00 181 GLY A N 1
ATOM 1362 C CA . GLY A 1 181 ? -0.349 -42.908 3.882 1.00 41.00 181 GLY A CA 1
ATOM 1363 C C . GLY A 1 181 ? -0.393 -43.269 2.400 1.00 41.00 181 GLY A C 1
ATOM 1364 O O . GLY A 1 181 ? -1.395 -43.808 1.955 1.00 41.00 181 GLY A O 1
ATOM 1365 N N . GLU A 1 182 ? 0.691 -42.947 1.697 1.00 41.06 182 GLU A N 1
ATOM 1366 C CA . GLU A 1 182 ? 1.212 -43.480 0.419 1.00 41.06 182 GLU A CA 1
ATOM 1367 C C . GLU A 1 182 ? 2.058 -42.348 -0.194 1.00 41.06 182 GLU A C 1
ATOM 1369 O O . GLU A 1 182 ? 1.657 -41.193 -0.173 1.00 41.06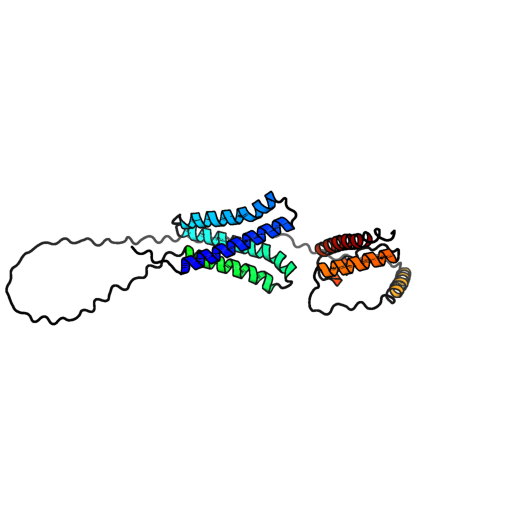 182 GLU A O 1
ATOM 1374 N N . GLU A 1 183 ? 3.263 -42.510 -0.719 1.00 45.12 183 GLU A N 1
ATOM 1375 C CA . GLU A 1 183 ? 4.086 -43.672 -1.014 1.00 45.12 183 GLU A CA 1
ATOM 1376 C C . GLU A 1 183 ? 5.500 -43.096 -1.220 1.00 45.12 183 GLU A C 1
ATOM 1378 O O . GLU A 1 183 ? 5.724 -42.226 -2.064 1.00 45.12 183 GLU A O 1
ATOM 1383 N N . THR A 1 184 ? 6.465 -43.529 -0.411 1.00 39.03 184 THR A N 1
ATOM 1384 C CA . THR A 1 184 ? 7.879 -43.185 -0.594 1.00 39.03 184 THR A CA 1
ATOM 1385 C C . THR A 1 184 ? 8.404 -43.946 -1.808 1.00 39.03 184 THR A C 1
ATOM 1387 O O . THR A 1 184 ? 8.691 -45.136 -1.704 1.00 39.03 184 THR A O 1
ATOM 1390 N N . ARG A 1 185 ? 8.570 -43.279 -2.956 1.00 42.03 185 ARG A N 1
ATOM 1391 C CA . ARG A 1 185 ? 9.386 -43.804 -4.064 1.00 42.03 185 ARG A CA 1
ATOM 1392 C C . ARG A 1 185 ? 10.750 -43.135 -4.095 1.00 42.03 185 ARG A C 1
ATOM 1394 O O . ARG A 1 185 ? 10.918 -42.030 -4.601 1.00 42.03 185 ARG A O 1
ATOM 1401 N N . THR A 1 186 ? 11.724 -43.863 -3.565 1.00 45.47 186 THR A N 1
ATOM 1402 C CA . THR A 1 186 ? 13.158 -43.679 -3.794 1.00 45.47 186 THR A CA 1
ATOM 1403 C C . THR A 1 186 ? 13.494 -44.106 -5.227 1.00 45.47 186 THR A C 1
ATOM 1405 O O . THR A 1 186 ? 13.219 -45.254 -5.576 1.00 45.47 186 THR A O 1
ATOM 1408 N N . PRO A 1 187 ? 14.106 -43.258 -6.071 1.00 56.44 187 PRO A N 1
ATOM 1409 C CA . PRO A 1 187 ? 14.718 -43.722 -7.306 1.00 56.44 187 PRO A CA 1
ATOM 1410 C C . PRO A 1 187 ? 16.110 -44.289 -7.007 1.00 56.44 187 PRO A C 1
ATOM 1412 O O . PRO A 1 187 ? 16.996 -43.593 -6.512 1.00 56.44 187 PRO A O 1
ATOM 1415 N N . GLU A 1 188 ? 16.279 -45.568 -7.317 1.00 49.75 188 GLU A N 1
ATOM 1416 C CA . GLU A 1 188 ? 17.548 -46.288 -7.329 1.00 49.75 188 GLU A CA 1
ATOM 1417 C C . GLU A 1 188 ? 18.491 -45.724 -8.421 1.00 49.75 188 GLU A C 1
ATOM 1419 O O . GLU A 1 188 ? 18.023 -45.362 -9.510 1.00 49.75 188 GLU A O 1
ATOM 1424 N N . PRO A 1 189 ? 19.813 -45.620 -8.181 1.00 53.12 189 PRO A N 1
ATOM 1425 C CA . PRO A 1 189 ? 20.747 -45.046 -9.141 1.00 53.12 189 PRO A CA 1
ATOM 1426 C C . PRO A 1 189 ? 21.083 -46.055 -10.244 1.00 53.12 189 PRO A C 1
ATOM 1428 O O . PRO A 1 189 ? 21.683 -47.097 -9.990 1.00 53.12 189 PRO A O 1
ATOM 1431 N N . ARG A 1 190 ? 20.765 -45.719 -11.499 1.00 49.81 190 ARG A N 1
ATOM 1432 C CA . ARG A 1 190 ? 21.269 -46.458 -12.664 1.00 49.81 190 ARG A CA 1
ATOM 1433 C C . ARG A 1 190 ? 22.731 -46.100 -12.912 1.00 49.81 190 ARG A C 1
ATOM 1435 O O . ARG A 1 190 ? 23.049 -44.968 -13.267 1.00 49.81 190 ARG A O 1
ATOM 1442 N N . THR A 1 191 ? 23.608 -47.085 -12.766 1.00 44.94 191 THR A N 1
ATOM 1443 C CA . THR A 1 191 ? 24.988 -47.043 -13.254 1.00 44.94 191 THR A CA 1
ATOM 1444 C C . THR A 1 191 ? 24.990 -47.050 -14.792 1.00 44.94 191 THR A C 1
ATOM 1446 O O . THR A 1 191 ? 24.353 -47.923 -15.385 1.00 44.94 191 THR A O 1
ATOM 1449 N N . PRO A 1 192 ? 25.678 -46.115 -15.470 1.00 54.88 192 PRO A N 1
ATOM 1450 C CA . PRO A 1 192 ? 25.848 -46.164 -16.916 1.00 54.88 192 PRO A CA 1
ATOM 1451 C C . PRO A 1 192 ? 26.967 -47.147 -17.284 1.00 54.88 192 PRO A C 1
ATOM 1453 O O . PRO A 1 192 ? 28.115 -46.983 -16.876 1.00 54.88 192 PRO A O 1
ATOM 1456 N N . SER A 1 193 ? 26.619 -48.167 -18.069 1.00 43.62 193 SER A N 1
ATOM 1457 C CA . SER A 1 193 ? 27.562 -49.026 -18.789 1.00 43.62 193 SER A CA 1
ATOM 1458 C C . SER A 1 193 ? 27.635 -48.543 -20.238 1.00 43.62 193 SER A C 1
ATOM 1460 O O . SER A 1 193 ? 26.607 -48.470 -20.912 1.00 43.62 193 SER A O 1
ATOM 1462 N N . GLY A 1 194 ? 28.829 -48.159 -20.693 1.00 40.28 194 GLY A N 1
ATOM 1463 C CA . GLY A 1 194 ? 29.076 -47.677 -22.053 1.00 40.28 194 GLY A CA 1
ATOM 1464 C C . GLY A 1 194 ? 30.427 -46.971 -22.197 1.00 40.28 194 GLY A C 1
ATOM 1465 O O . GLY A 1 194 ? 30.562 -45.802 -21.861 1.00 40.28 194 GLY A O 1
ATOM 1466 N N . GLU A 1 195 ? 31.396 -47.738 -22.684 1.00 42.59 195 GLU A N 1
ATOM 1467 C CA . GLU A 1 195 ? 32.821 -47.515 -22.988 1.00 42.59 195 GLU A CA 1
ATOM 1468 C C . GLU A 1 195 ? 33.283 -46.225 -23.727 1.00 42.59 195 GLU A C 1
ATOM 1470 O O . GLU A 1 195 ? 32.482 -45.450 -24.252 1.00 42.59 195 GLU A O 1
ATOM 1475 N N . PRO A 1 196 ? 34.616 -45.973 -23.772 1.00 50.62 196 PRO A N 1
ATOM 1476 C CA . PRO A 1 196 ? 35.211 -44.645 -23.782 1.00 50.62 196 PRO A CA 1
ATOM 1477 C C . PRO A 1 196 ? 35.594 -44.178 -25.187 1.00 50.62 196 PRO A C 1
ATOM 1479 O O . PRO A 1 196 ? 36.494 -44.712 -25.833 1.00 50.62 196 PRO A O 1
ATOM 1482 N N . ARG A 1 197 ? 34.991 -43.082 -25.639 1.00 54.56 197 ARG A N 1
ATOM 1483 C CA . ARG A 1 197 ? 35.492 -42.303 -26.778 1.00 54.56 197 ARG A CA 1
ATOM 1484 C C . ARG A 1 197 ? 35.244 -40.832 -26.516 1.00 54.56 197 ARG A C 1
ATOM 1486 O O . ARG A 1 197 ? 34.119 -40.398 -26.710 1.00 54.56 197 ARG A O 1
ATOM 1493 N N . THR A 1 198 ? 36.282 -40.108 -26.074 1.00 51.72 198 THR A N 1
ATOM 1494 C CA . THR A 1 198 ? 36.561 -38.659 -26.290 1.00 51.72 198 THR A CA 1
ATOM 1495 C C . THR A 1 198 ? 37.383 -38.022 -25.151 1.00 51.72 198 THR A C 1
ATOM 1497 O O . THR A 1 198 ? 37.020 -36.993 -24.595 1.00 51.72 198 THR A O 1
ATOM 1500 N N . ALA A 1 199 ? 38.559 -38.569 -24.824 1.00 52.50 199 ALA A N 1
ATOM 1501 C CA . ALA A 1 199 ? 39.533 -37.823 -24.009 1.00 52.50 199 ALA A CA 1
ATOM 1502 C C . ALA A 1 199 ? 40.261 -36.730 -24.827 1.00 52.50 199 ALA A C 1
ATOM 1504 O O . ALA A 1 199 ? 40.658 -35.698 -24.292 1.00 52.50 199 ALA A O 1
ATOM 1505 N N . GLU A 1 200 ? 40.381 -36.908 -26.146 1.00 47.12 200 GLU A N 1
ATOM 1506 C CA . GLU A 1 200 ? 41.177 -36.019 -27.004 1.00 47.12 200 GLU A CA 1
ATOM 1507 C C . GLU A 1 200 ? 40.402 -34.779 -27.493 1.00 47.12 200 GLU A C 1
ATOM 1509 O O . GLU A 1 200 ? 40.975 -33.704 -27.664 1.00 47.12 200 GLU A O 1
ATOM 1514 N N . HIS A 1 201 ? 39.073 -34.875 -27.628 1.00 48.09 201 HIS A N 1
ATOM 1515 C CA . HIS A 1 201 ? 38.234 -33.734 -28.019 1.00 48.09 201 HIS A CA 1
ATOM 1516 C C . HIS A 1 201 ? 38.003 -32.757 -26.851 1.00 48.09 201 HIS A C 1
ATOM 1518 O O . HIS A 1 201 ? 37.997 -31.545 -27.050 1.00 48.09 201 HIS A O 1
ATOM 1524 N N . ALA A 1 202 ? 37.914 -33.262 -25.615 1.00 48.94 202 ALA A N 1
ATOM 1525 C CA . ALA A 1 202 ? 37.753 -32.438 -24.414 1.00 48.94 202 ALA A CA 1
ATOM 1526 C C . ALA A 1 202 ? 39.009 -31.608 -24.076 1.00 48.94 202 ALA A C 1
ATOM 1528 O O . ALA A 1 202 ? 38.900 -30.507 -23.530 1.00 48.94 202 ALA A O 1
ATOM 1529 N N . ALA A 1 203 ? 40.202 -32.095 -24.434 1.00 49.06 203 ALA A N 1
ATOM 1530 C CA . ALA A 1 203 ? 41.454 -31.368 -24.227 1.00 49.06 203 ALA A CA 1
ATOM 1531 C C . ALA A 1 203 ? 41.592 -30.159 -25.171 1.00 49.06 203 ALA A C 1
ATOM 1533 O O . ALA A 1 203 ? 42.095 -29.109 -24.766 1.00 49.06 203 ALA A O 1
ATOM 1534 N N . ARG A 1 204 ? 41.085 -30.264 -26.408 1.00 47.12 204 ARG A N 1
ATOM 1535 C CA . ARG A 1 204 ? 41.195 -29.193 -27.410 1.00 47.12 204 ARG A CA 1
ATOM 1536 C C . ARG A 1 204 ? 40.241 -28.025 -27.130 1.00 47.12 204 ARG A C 1
ATOM 1538 O O . ARG A 1 204 ? 40.627 -26.873 -27.306 1.00 47.12 204 ARG A O 1
ATOM 1545 N N . THR A 1 205 ? 39.050 -28.292 -26.592 1.00 49.91 205 THR A N 1
ATOM 1546 C CA . THR A 1 205 ? 38.093 -27.239 -26.200 1.00 49.91 205 THR A CA 1
ATOM 1547 C C . THR A 1 205 ? 38.543 -26.481 -24.945 1.00 49.91 205 THR A C 1
ATOM 1549 O O . THR A 1 205 ? 38.296 -25.282 -24.827 1.00 49.91 205 THR A O 1
ATOM 1552 N N . ARG A 1 206 ? 39.280 -27.130 -24.029 1.00 46.12 206 ARG A N 1
ATOM 1553 C CA . ARG A 1 206 ? 39.836 -26.473 -22.830 1.00 46.12 206 ARG A CA 1
ATOM 1554 C C . ARG A 1 206 ? 40.929 -25.454 -23.147 1.00 46.12 206 ARG A C 1
ATOM 1556 O O . ARG A 1 206 ? 40.982 -24.419 -22.492 1.00 46.12 206 ARG A O 1
ATOM 1563 N N . ALA A 1 207 ? 41.757 -25.702 -24.161 1.00 43.53 207 ALA A N 1
ATOM 1564 C CA . ALA A 1 207 ? 42.837 -24.785 -24.532 1.00 43.53 207 ALA A CA 1
ATOM 1565 C C . ALA A 1 207 ? 42.321 -23.474 -25.159 1.00 43.53 207 ALA A C 1
ATOM 1567 O O . ALA A 1 207 ? 42.871 -22.407 -24.894 1.00 43.53 207 ALA A O 1
ATOM 1568 N N . VAL A 1 208 ? 41.225 -23.529 -25.926 1.00 49.00 208 VAL A N 1
ATOM 1569 C CA . VAL A 1 208 ? 40.624 -22.334 -26.553 1.00 49.00 208 VAL A CA 1
ATOM 1570 C C . VAL A 1 208 ? 39.835 -21.496 -25.538 1.00 49.00 208 VAL A C 1
ATOM 1572 O O . VAL A 1 208 ? 39.822 -20.270 -25.632 1.00 49.00 208 VAL A O 1
ATOM 1575 N N . VAL A 1 209 ? 39.239 -22.126 -24.519 1.00 48.69 209 VAL A N 1
ATOM 1576 C CA . VAL A 1 209 ? 38.567 -21.407 -23.423 1.00 48.69 209 VAL A CA 1
ATOM 1577 C C . VAL A 1 209 ? 39.586 -20.775 -22.466 1.00 48.69 209 VAL A C 1
ATOM 1579 O O . VAL A 1 209 ? 39.401 -19.625 -22.084 1.00 48.69 209 VAL A O 1
ATOM 1582 N N . SER A 1 210 ? 40.711 -21.440 -22.170 1.00 40.72 210 SER A N 1
ATOM 1583 C CA . SER A 1 210 ? 41.754 -20.882 -21.288 1.00 40.72 210 SER A CA 1
ATOM 1584 C C . SER A 1 210 ? 42.506 -19.682 -21.878 1.00 40.72 210 SER A C 1
ATOM 1586 O O . SER A 1 210 ? 42.973 -18.839 -21.118 1.00 40.72 210 SER A O 1
ATOM 1588 N N . ALA A 1 211 ? 42.608 -19.567 -23.206 1.00 43.53 211 ALA A N 1
ATOM 1589 C CA . ALA A 1 211 ? 43.261 -18.423 -23.852 1.00 43.53 211 ALA A CA 1
ATOM 1590 C C . ALA A 1 211 ? 42.367 -17.170 -23.939 1.00 43.53 211 ALA A C 1
ATOM 1592 O O . ALA A 1 211 ? 42.872 -16.068 -24.144 1.00 43.53 211 ALA A O 1
ATOM 1593 N N . ARG A 1 212 ? 41.043 -17.311 -23.765 1.00 39.19 212 ARG A N 1
ATOM 1594 C CA . ARG A 1 212 ? 40.097 -16.179 -23.757 1.00 39.19 212 ARG A CA 1
ATOM 1595 C C . ARG A 1 212 ? 39.891 -15.583 -22.359 1.00 39.19 212 ARG A C 1
ATOM 1597 O O . ARG A 1 212 ? 39.382 -14.476 -22.244 1.00 39.19 212 ARG A O 1
ATOM 1604 N N . THR A 1 213 ? 40.312 -16.289 -21.308 1.00 41.69 213 THR A N 1
ATOM 1605 C CA . THR A 1 213 ? 40.147 -15.880 -19.900 1.00 41.69 213 THR A CA 1
ATOM 1606 C C . THR A 1 213 ? 41.239 -14.924 -19.401 1.00 41.69 213 THR A C 1
ATOM 1608 O O . THR A 1 213 ? 41.086 -14.326 -18.344 1.00 41.69 213 THR A O 1
ATOM 1611 N N . THR A 1 214 ? 42.332 -14.727 -20.140 1.00 39.94 214 THR A N 1
ATOM 1612 C CA . THR A 1 214 ? 43.484 -13.920 -19.686 1.00 39.94 214 THR A CA 1
ATOM 1613 C C . THR A 1 214 ? 43.528 -12.488 -20.222 1.00 39.94 214 THR A C 1
ATOM 1615 O O . THR A 1 214 ? 44.505 -11.787 -19.979 1.00 39.94 214 THR A O 1
ATOM 1618 N N . ARG A 1 215 ? 42.485 -12.013 -20.917 1.00 39.72 215 ARG A N 1
ATOM 1619 C CA . ARG A 1 215 ? 42.431 -10.636 -21.444 1.00 39.72 215 ARG A CA 1
ATOM 1620 C C . ARG A 1 215 ? 41.059 -9.988 -21.268 1.00 39.72 215 ARG A C 1
ATOM 1622 O O . ARG A 1 215 ? 40.497 -9.441 -22.210 1.00 39.72 215 ARG A O 1
ATOM 1629 N N . THR A 1 216 ? 40.534 -10.058 -20.054 1.00 42.25 216 THR A N 1
ATOM 1630 C CA . THR A 1 216 ? 39.512 -9.116 -19.601 1.00 42.25 216 THR A CA 1
ATOM 1631 C C . THR A 1 216 ? 40.006 -8.588 -18.272 1.00 42.25 216 THR A C 1
ATOM 1633 O O . THR A 1 216 ? 40.031 -9.308 -17.274 1.00 42.25 216 THR A O 1
ATOM 1636 N N . ASP A 1 217 ? 40.519 -7.367 -18.320 1.00 37.41 217 ASP A N 1
ATOM 1637 C CA . ASP A 1 217 ? 41.010 -6.643 -17.167 1.00 37.41 217 ASP A CA 1
ATOM 1638 C C . ASP A 1 217 ? 39.968 -6.603 -16.046 1.00 37.41 217 ASP A C 1
ATOM 1640 O O . ASP A 1 217 ? 38.763 -6.472 -16.262 1.00 37.41 217 ASP A O 1
ATOM 1644 N N . GLN A 1 218 ? 40.510 -6.753 -14.842 1.00 43.44 218 GLN A N 1
ATOM 1645 C CA . GLN A 1 218 ? 39.938 -6.502 -13.528 1.00 43.44 218 GLN A CA 1
ATOM 1646 C C . GLN A 1 218 ? 38.697 -5.593 -13.528 1.00 43.44 218 GLN A C 1
ATOM 1648 O O . GLN A 1 218 ? 38.803 -4.370 -13.505 1.00 43.44 218 GLN A O 1
ATOM 1653 N N . VAL A 1 219 ? 37.516 -6.197 -13.398 1.00 45.62 219 VAL A N 1
ATOM 1654 C CA . VAL A 1 219 ? 36.391 -5.546 -12.721 1.00 45.62 219 VAL A CA 1
ATOM 1655 C C . VAL A 1 219 ? 36.265 -6.223 -11.368 1.00 45.62 219 VAL A C 1
ATOM 1657 O O . VAL A 1 219 ? 35.861 -7.381 -11.261 1.00 45.62 219 VAL A O 1
ATOM 1660 N N . SER A 1 220 ? 36.728 -5.512 -10.345 1.00 43.03 220 SER A N 1
ATOM 1661 C CA . SER A 1 220 ? 36.700 -5.911 -8.943 1.00 43.03 220 SER A CA 1
ATOM 1662 C C . SER A 1 220 ? 35.351 -6.518 -8.559 1.00 43.03 220 SER A C 1
ATOM 1664 O O . SER A 1 220 ? 34.301 -5.917 -8.783 1.00 43.03 220 SER A O 1
ATOM 1666 N N . ALA A 1 221 ? 35.381 -7.697 -7.934 1.00 49.88 221 ALA A N 1
ATOM 1667 C CA . ALA A 1 221 ? 34.215 -8.235 -7.246 1.00 49.88 221 ALA A CA 1
ATOM 1668 C C . ALA A 1 221 ? 33.712 -7.193 -6.225 1.00 49.88 221 ALA A C 1
ATOM 1670 O O . ALA A 1 221 ? 34.537 -6.635 -5.492 1.00 49.88 221 ALA A O 1
ATOM 1671 N N . PRO A 1 222 ? 32.399 -6.907 -6.151 1.00 46.56 222 PRO A N 1
ATOM 1672 C CA . PRO A 1 222 ? 31.907 -5.880 -5.252 1.00 46.56 222 PRO A CA 1
ATOM 1673 C C . PRO A 1 222 ? 32.151 -6.293 -3.799 1.00 46.56 222 PRO A C 1
ATOM 1675 O O . PRO A 1 222 ? 31.793 -7.389 -3.352 1.00 46.56 222 PRO A O 1
ATOM 1678 N N . VAL A 1 223 ? 32.779 -5.380 -3.061 1.00 45.19 223 VAL A N 1
ATOM 1679 C CA . VAL A 1 223 ? 32.914 -5.418 -1.606 1.00 45.19 223 VAL A CA 1
ATOM 1680 C C . VAL A 1 223 ? 31.515 -5.595 -1.010 1.00 45.19 223 VAL A C 1
ATOM 1682 O O . VAL A 1 223 ? 30.590 -4.862 -1.347 1.00 45.19 223 VAL A O 1
ATOM 1685 N N . ARG A 1 224 ? 31.331 -6.594 -0.135 1.00 48.75 224 ARG A N 1
ATOM 1686 C CA . ARG A 1 224 ? 30.057 -6.830 0.564 1.00 48.75 224 ARG A CA 1
ATOM 1687 C C . ARG A 1 224 ? 29.707 -5.624 1.439 1.00 48.75 224 ARG A C 1
ATOM 1689 O O . ARG A 1 224 ? 30.117 -5.553 2.592 1.00 48.75 224 ARG A O 1
ATOM 1696 N N . GLY A 1 225 ? 28.897 -4.723 0.904 1.00 50.22 225 GLY A N 1
ATOM 1697 C CA . GLY A 1 225 ? 28.296 -3.626 1.647 1.00 50.22 225 GLY A CA 1
ATOM 1698 C C . GLY A 1 225 ? 27.604 -2.671 0.689 1.00 50.22 225 GLY A C 1
ATOM 1699 O O . GLY A 1 225 ? 28.277 -1.978 -0.053 1.00 50.22 225 GLY A O 1
ATOM 1700 N N . VAL A 1 226 ? 26.270 -2.627 0.746 1.00 54.34 226 VAL A N 1
ATOM 1701 C CA . VAL A 1 226 ? 25.361 -1.843 -0.116 1.00 54.34 226 VAL A CA 1
ATOM 1702 C C . VAL A 1 226 ? 25.147 -2.450 -1.510 1.00 54.34 226 VAL A C 1
ATOM 1704 O O . VAL A 1 226 ? 26.018 -2.446 -2.368 1.00 54.34 226 VAL A O 1
ATOM 1707 N N . ARG A 1 227 ? 23.940 -2.989 -1.739 1.00 72.88 227 ARG A N 1
ATOM 1708 C CA . ARG A 1 227 ? 23.478 -3.355 -3.086 1.00 72.88 227 ARG A CA 1
ATOM 1709 C C . ARG A 1 227 ? 23.121 -2.076 -3.832 1.00 72.88 227 ARG A C 1
ATOM 1711 O O . ARG A 1 227 ? 22.301 -1.303 -3.343 1.00 72.88 227 ARG A O 1
ATOM 1718 N N . GLU A 1 228 ? 23.707 -1.876 -5.002 1.00 85.75 228 GLU A N 1
ATOM 1719 C CA . GLU A 1 228 ? 23.387 -0.733 -5.855 1.00 85.75 228 GLU A CA 1
ATOM 1720 C C . GLU A 1 228 ? 21.957 -0.837 -6.401 1.00 85.75 228 GLU A C 1
ATOM 1722 O O . GLU A 1 228 ? 21.452 -1.922 -6.718 1.00 85.75 228 GLU A O 1
ATOM 1727 N N . GLY A 1 229 ? 21.287 0.313 -6.475 1.00 85.31 229 GLY A N 1
ATOM 1728 C CA . GLY A 1 229 ? 19.905 0.415 -6.930 1.00 85.31 229 GLY A CA 1
ATOM 1729 C C . GLY A 1 229 ? 19.747 0.192 -8.437 1.00 85.31 229 GLY A C 1
ATOM 1730 O O . GLY A 1 229 ? 20.706 0.195 -9.205 1.00 85.31 229 GLY A O 1
ATOM 1731 N N . ARG A 1 230 ? 18.495 0.046 -8.886 1.00 87.06 230 ARG A N 1
ATOM 1732 C CA . ARG A 1 230 ? 18.159 -0.203 -10.299 1.00 87.06 230 ARG A CA 1
ATOM 1733 C C . ARG A 1 230 ? 18.683 0.873 -11.251 1.00 87.06 230 ARG A C 1
ATOM 1735 O O . ARG A 1 230 ? 19.159 0.519 -12.319 1.00 87.06 230 ARG A O 1
ATOM 1742 N N . ALA A 1 231 ? 18.623 2.148 -10.866 1.00 88.69 231 ALA A N 1
ATOM 1743 C CA . ALA A 1 231 ? 19.091 3.255 -11.705 1.00 88.69 231 ALA A CA 1
ATOM 1744 C C . ALA A 1 231 ? 20.579 3.123 -12.070 1.00 88.69 231 ALA A C 1
ATOM 1746 O O . ALA A 1 231 ? 20.934 3.267 -13.234 1.00 88.69 231 ALA A O 1
ATOM 1747 N N . HIS A 1 232 ? 21.415 2.747 -11.097 1.00 92.88 232 HIS A N 1
ATOM 1748 C CA . HIS A 1 232 ? 22.838 2.499 -11.321 1.00 92.88 232 HIS A CA 1
ATOM 1749 C C . HIS A 1 232 ? 23.055 1.385 -12.354 1.00 92.88 232 HIS A C 1
ATOM 1751 O O . HIS A 1 232 ? 23.745 1.574 -13.350 1.00 92.88 232 HIS A O 1
ATOM 1757 N N . TRP A 1 233 ? 22.395 0.239 -12.168 1.00 94.81 233 TRP A N 1
ATOM 1758 C CA . TRP A 1 233 ? 22.532 -0.889 -13.091 1.00 94.81 233 TRP A CA 1
ATOM 1759 C C . TRP A 1 233 ? 21.962 -0.617 -14.484 1.00 94.81 233 TRP A C 1
ATOM 1761 O O . TRP A 1 233 ? 22.480 -1.158 -15.456 1.00 94.81 233 TRP A O 1
ATOM 1771 N N . VAL A 1 234 ? 20.922 0.214 -14.605 1.00 95.88 234 VAL A N 1
ATOM 1772 C CA . VAL A 1 234 ? 20.424 0.672 -15.911 1.00 95.88 234 VAL A CA 1
ATOM 1773 C C . VAL A 1 234 ? 21.499 1.475 -16.639 1.00 95.88 234 VAL A C 1
ATOM 1775 O O . VAL A 1 234 ? 21.730 1.218 -17.816 1.00 95.88 234 VAL A O 1
ATOM 1778 N N . GLU A 1 235 ? 22.185 2.391 -15.954 1.00 92.75 235 GLU A N 1
ATOM 1779 C CA . GLU A 1 235 ? 23.251 3.201 -16.550 1.00 92.75 235 GLU A CA 1
ATOM 1780 C C . GLU A 1 235 ? 24.456 2.347 -16.969 1.00 92.75 235 GLU A C 1
ATOM 1782 O O . GLU A 1 235 ? 24.868 2.413 -18.127 1.00 92.75 235 GLU A O 1
ATOM 1787 N N . VAL A 1 236 ? 24.935 1.465 -16.084 1.00 94.75 236 VAL A N 1
ATOM 1788 C CA . VAL A 1 236 ? 26.045 0.540 -16.375 1.00 94.75 236 VAL A CA 1
ATOM 1789 C C . VAL A 1 236 ? 25.734 -0.340 -17.587 1.00 94.75 236 VAL A C 1
ATOM 1791 O O . VAL A 1 236 ? 26.540 -0.447 -18.509 1.00 94.75 236 VAL A O 1
ATOM 1794 N N . LEU A 1 237 ? 24.546 -0.950 -17.631 1.00 96.44 237 LEU A N 1
ATOM 1795 C CA . LEU A 1 237 ? 24.149 -1.797 -18.758 1.00 96.44 237 LEU A CA 1
ATOM 1796 C C . LEU A 1 237 ? 23.938 -0.986 -20.043 1.00 96.44 237 LEU A C 1
ATOM 1798 O O . LEU A 1 237 ? 24.256 -1.470 -21.128 1.00 96.44 237 LEU A O 1
ATOM 1802 N N . ALA A 1 238 ? 23.424 0.243 -19.949 1.00 95.44 238 ALA A N 1
ATOM 1803 C CA . ALA A 1 238 ? 23.269 1.121 -21.104 1.00 95.44 238 ALA A CA 1
ATOM 1804 C C . ALA A 1 238 ? 24.627 1.554 -21.679 1.00 95.44 238 ALA A C 1
ATOM 1806 O O . ALA A 1 238 ? 24.747 1.730 -22.893 1.00 95.44 238 ALA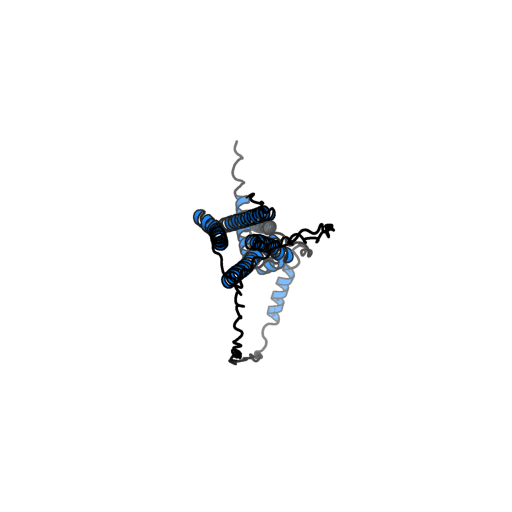 A O 1
ATOM 1807 N N . ASP A 1 239 ? 25.648 1.735 -20.839 1.00 94.50 239 ASP A N 1
ATOM 1808 C CA . ASP A 1 239 ? 27.031 1.942 -21.278 1.00 94.50 239 ASP A CA 1
ATOM 1809 C C . ASP A 1 239 ? 27.590 0.686 -21.957 1.00 94.50 239 ASP A C 1
ATOM 1811 O O . ASP A 1 239 ? 28.057 0.780 -23.089 1.00 94.50 239 ASP A O 1
ATOM 1815 N N . GLU A 1 240 ? 27.452 -0.501 -21.356 1.00 95.56 240 GLU A N 1
ATOM 1816 C CA . GLU A 1 240 ? 27.907 -1.765 -21.962 1.00 95.56 240 GLU A CA 1
ATOM 1817 C C . GLU A 1 240 ? 27.277 -2.022 -23.345 1.00 95.56 240 GLU A C 1
ATOM 1819 O O . GLU A 1 240 ? 27.970 -2.421 -24.288 1.00 95.56 240 GLU A O 1
ATOM 1824 N N . ILE A 1 241 ? 25.968 -1.768 -23.489 1.00 95.44 241 ILE A N 1
ATOM 1825 C CA . ILE A 1 241 ? 25.244 -1.890 -24.764 1.00 95.44 241 ILE A CA 1
ATOM 1826 C C . ILE A 1 241 ? 25.822 -0.925 -25.804 1.00 95.44 241 ILE A C 1
ATOM 1828 O O . ILE A 1 241 ? 26.012 -1.302 -26.964 1.00 95.44 241 ILE A O 1
ATOM 1832 N N . ARG A 1 242 ? 26.116 0.317 -25.407 1.00 93.06 242 ARG A N 1
ATOM 1833 C CA . ARG A 1 242 ? 26.703 1.323 -26.301 1.00 93.06 242 ARG A CA 1
ATOM 1834 C C . ARG A 1 242 ? 28.124 0.954 -26.705 1.00 93.06 242 ARG A C 1
ATOM 1836 O O . ARG A 1 242 ? 28.416 0.989 -27.896 1.00 93.06 242 ARG A O 1
ATOM 1843 N N . THR A 1 243 ? 28.959 0.527 -25.763 1.00 94.06 243 THR A N 1
ATOM 1844 C CA . THR A 1 243 ? 30.330 0.078 -26.033 1.00 94.06 243 THR A CA 1
ATOM 1845 C C . THR A 1 243 ? 30.348 -1.089 -27.018 1.00 94.06 243 THR A C 1
ATOM 1847 O O . THR A 1 243 ? 31.069 -1.055 -28.014 1.00 94.06 243 THR A O 1
ATOM 1850 N N . ALA A 1 244 ? 29.485 -2.090 -26.820 1.00 92.81 244 ALA A N 1
ATOM 1851 C CA . ALA A 1 244 ? 29.362 -3.201 -27.758 1.00 92.81 244 ALA A CA 1
ATOM 1852 C C . ALA A 1 244 ? 28.965 -2.725 -29.167 1.00 92.81 244 ALA A C 1
ATOM 1854 O O . ALA A 1 244 ? 29.592 -3.140 -30.142 1.00 92.81 244 ALA A O 1
ATOM 1855 N N . ARG A 1 245 ? 27.997 -1.800 -29.278 1.00 92.62 245 ARG A N 1
ATOM 1856 C CA . ARG A 1 245 ? 27.598 -1.198 -30.564 1.00 92.62 245 ARG A CA 1
ATOM 1857 C C . ARG A 1 245 ? 28.756 -0.450 -31.231 1.00 92.62 245 ARG A C 1
ATOM 1859 O O . ARG A 1 245 ? 28.974 -0.641 -32.423 1.00 92.62 245 ARG A O 1
ATOM 1866 N N . THR A 1 246 ? 29.516 0.356 -30.485 1.00 92.75 246 THR A N 1
ATOM 1867 C CA . THR A 1 246 ? 30.676 1.087 -31.033 1.00 92.75 246 THR A CA 1
ATOM 1868 C C . THR A 1 246 ? 31.791 0.159 -31.505 1.00 92.75 246 THR A C 1
ATOM 1870 O O . THR A 1 246 ? 32.500 0.483 -32.449 1.00 92.75 246 THR A O 1
ATOM 1873 N N . GLU A 1 247 ? 31.910 -1.021 -30.899 1.00 91.94 247 GLU A N 1
ATOM 1874 C CA . GLU A 1 247 ? 32.859 -2.060 -31.305 1.00 91.94 247 GLU A CA 1
ATOM 1875 C C . GLU A 1 247 ? 32.322 -2.974 -32.423 1.00 91.94 247 GLU A C 1
ATOM 1877 O O . GLU A 1 247 ? 32.978 -3.948 -32.794 1.00 91.94 247 GLU A O 1
ATOM 1882 N N . GLY A 1 248 ? 31.121 -2.708 -32.950 1.00 93.12 248 GLY A N 1
ATOM 1883 C CA . GLY A 1 248 ? 30.482 -3.535 -33.978 1.00 93.12 248 GLY A CA 1
ATOM 1884 C C . GLY A 1 248 ? 30.036 -4.916 -33.480 1.00 93.12 248 GLY A C 1
ATOM 1885 O O . GLY A 1 248 ? 29.806 -5.819 -34.285 1.00 93.12 248 GLY A O 1
ATOM 1886 N N . ARG A 1 249 ? 29.919 -5.109 -32.160 1.00 94.56 249 ARG A N 1
ATOM 1887 C CA . ARG A 1 249 ? 29.461 -6.352 -31.528 1.00 94.56 249 ARG A CA 1
ATOM 1888 C C . ARG A 1 249 ? 27.988 -6.248 -31.137 1.00 94.56 249 ARG A C 1
ATOM 1890 O O . ARG A 1 249 ? 27.498 -5.199 -30.728 1.00 94.56 249 ARG A O 1
ATOM 1897 N N . THR A 1 250 ? 27.282 -7.375 -31.206 1.00 91.62 250 THR A N 1
ATOM 1898 C CA . THR A 1 250 ? 25.926 -7.471 -30.648 1.00 91.62 250 THR A CA 1
ATOM 1899 C C . THR A 1 250 ? 26.027 -7.716 -29.147 1.00 91.62 250 THR A C 1
ATOM 1901 O O . THR A 1 250 ? 26.697 -8.654 -28.716 1.00 91.62 250 THR A O 1
ATOM 1904 N N . TRP A 1 251 ? 25.390 -6.859 -28.350 1.00 94.69 251 TRP A N 1
ATOM 1905 C CA . TRP A 1 251 ? 25.290 -7.058 -26.907 1.00 94.69 251 TRP A CA 1
ATOM 1906 C C . TRP A 1 251 ? 24.170 -8.056 -26.590 1.00 94.69 251 TRP A C 1
ATOM 1908 O O . TRP A 1 251 ? 23.014 -7.831 -26.962 1.00 94.69 251 TRP A O 1
ATOM 1918 N N . GLU A 1 252 ? 24.499 -9.134 -25.877 1.00 92.81 252 GLU A N 1
ATOM 1919 C CA . GLU A 1 252 ? 23.540 -10.139 -25.411 1.00 92.81 252 GLU A CA 1
ATOM 1920 C C . GLU A 1 252 ? 23.549 -10.238 -23.877 1.00 92.81 252 GLU A C 1
ATOM 1922 O O . GLU A 1 252 ? 24.621 -10.267 -23.269 1.00 92.81 252 GLU A O 1
ATOM 1927 N N . PRO A 1 253 ? 22.373 -10.304 -23.226 1.00 92.38 253 PRO A N 1
ATOM 1928 C CA . PRO A 1 253 ? 22.299 -10.393 -21.776 1.00 92.38 253 PRO A CA 1
ATOM 1929 C C . PRO A 1 253 ? 22.664 -11.799 -21.279 1.00 92.38 253 PRO A C 1
ATOM 1931 O O . PRO A 1 253 ? 21.894 -12.750 -21.429 1.00 92.38 253 PRO A O 1
ATOM 1934 N N . ALA A 1 254 ? 23.795 -11.920 -20.587 1.00 94.75 254 ALA A N 1
ATOM 1935 C CA . ALA A 1 254 ? 24.139 -13.109 -19.813 1.00 94.75 254 ALA A CA 1
ATOM 1936 C C . ALA A 1 254 ? 23.401 -13.095 -18.459 1.00 94.75 254 ALA A C 1
ATOM 1938 O O . ALA A 1 254 ? 23.959 -12.714 -17.432 1.00 94.75 254 ALA A O 1
ATOM 1939 N N . TYR A 1 255 ? 22.119 -13.486 -18.444 1.00 92.62 255 TYR A N 1
ATOM 1940 C CA . TYR A 1 255 ? 21.267 -13.370 -17.247 1.00 92.62 255 TYR A CA 1
ATOM 1941 C C . TYR A 1 255 ? 21.835 -14.068 -16.004 1.00 92.62 255 TYR A C 1
ATOM 1943 O O . TYR A 1 255 ? 21.745 -13.511 -14.918 1.00 92.62 255 TYR A O 1
ATOM 1951 N N . VAL A 1 256 ? 22.473 -15.232 -16.154 1.00 93.50 256 VAL A N 1
ATOM 1952 C CA . VAL A 1 256 ? 23.092 -15.962 -15.030 1.00 93.50 256 VAL A CA 1
ATOM 1953 C C . VAL A 1 256 ? 24.231 -15.156 -14.398 1.00 93.50 256 VAL A C 1
ATOM 1955 O O . VAL A 1 256 ? 24.333 -15.065 -13.176 1.00 93.50 256 VAL A O 1
ATOM 1958 N N . GLU A 1 257 ? 25.067 -14.527 -15.223 1.00 92.12 257 GLU A N 1
ATOM 1959 C CA . GLU A 1 257 ? 26.156 -13.669 -14.750 1.00 92.12 257 GLU A CA 1
ATOM 1960 C C . GLU A 1 257 ? 25.610 -12.376 -14.146 1.00 92.12 257 GLU A C 1
ATOM 1962 O O . GLU A 1 257 ? 26.108 -11.912 -13.124 1.00 92.12 257 GLU A O 1
ATOM 1967 N N . LEU A 1 258 ? 24.540 -11.825 -14.722 1.00 92.62 258 LEU A N 1
ATOM 1968 C CA . LEU A 1 258 ? 23.888 -10.625 -14.212 1.00 92.62 258 LEU A CA 1
ATOM 1969 C C . LEU A 1 258 ? 23.218 -10.872 -12.851 1.00 92.62 258 LEU A C 1
ATOM 1971 O O . LEU A 1 258 ? 23.318 -10.036 -11.956 1.00 92.62 258 LEU A O 1
ATOM 1975 N N . GLU A 1 259 ? 22.587 -12.028 -12.649 1.00 94.69 259 GLU A N 1
ATOM 1976 C CA . GLU A 1 259 ? 22.049 -12.445 -11.349 1.00 94.69 259 GLU A CA 1
ATOM 1977 C C . GLU A 1 259 ? 23.168 -12.609 -10.312 1.00 94.69 259 GLU A C 1
ATOM 1979 O O . GLU A 1 259 ? 23.048 -12.114 -9.190 1.00 94.69 259 GLU A O 1
ATOM 1984 N N . ALA A 1 260 ? 24.293 -13.222 -10.694 1.00 93.00 260 ALA A N 1
ATOM 1985 C CA . ALA A 1 260 ? 25.456 -13.364 -9.819 1.00 93.00 260 ALA A CA 1
ATOM 1986 C C . ALA A 1 260 ? 26.102 -12.009 -9.473 1.00 93.00 260 ALA A C 1
ATOM 1988 O O . ALA A 1 260 ? 26.483 -11.782 -8.324 1.00 93.00 260 ALA A O 1
ATOM 1989 N N . ARG A 1 261 ? 26.194 -11.100 -10.452 1.00 91.75 261 ARG A N 1
ATOM 1990 C CA . ARG A 1 261 ? 26.812 -9.774 -10.318 1.00 91.75 261 ARG A CA 1
ATOM 1991 C C . ARG A 1 261 ? 25.972 -8.828 -9.467 1.00 91.75 261 ARG A C 1
ATOM 1993 O O . ARG A 1 261 ? 26.516 -8.071 -8.671 1.00 91.75 261 ARG A O 1
ATOM 2000 N N . THR A 1 262 ? 24.653 -8.877 -9.623 1.00 89.31 262 THR A N 1
ATOM 2001 C CA . THR A 1 262 ? 23.738 -7.919 -8.987 1.00 89.31 262 THR A CA 1
ATOM 2002 C C . THR A 1 262 ? 23.082 -8.455 -7.709 1.00 89.31 262 THR A C 1
ATOM 2004 O O . THR A 1 262 ? 22.659 -7.681 -6.850 1.00 89.31 262 THR A O 1
ATOM 2007 N N . GLY A 1 263 ? 22.993 -9.780 -7.552 1.00 89.81 263 GLY A N 1
ATOM 2008 C CA . GLY A 1 263 ? 22.294 -10.431 -6.442 1.00 89.81 263 GLY A CA 1
ATOM 2009 C C . GLY A 1 263 ? 20.767 -10.306 -6.503 1.00 89.81 263 GLY A C 1
ATOM 2010 O O . GLY A 1 263 ? 20.096 -10.554 -5.492 1.00 89.81 263 GLY A O 1
ATOM 2011 N N . TRP A 1 264 ? 20.223 -9.900 -7.654 1.00 89.88 264 TRP A N 1
ATOM 2012 C CA . TRP A 1 264 ? 18.790 -9.808 -7.927 1.00 89.88 264 TRP A CA 1
ATOM 2013 C C . TRP A 1 264 ? 18.314 -10.985 -8.780 1.00 89.88 264 TRP A C 1
ATOM 2015 O O . TRP A 1 264 ? 19.091 -11.598 -9.501 1.00 89.88 264 TRP A O 1
ATOM 2025 N N . GLY A 1 265 ? 17.024 -11.314 -8.681 1.00 91.62 265 GLY A N 1
ATOM 2026 C CA . GLY A 1 265 ? 16.434 -12.420 -9.438 1.00 91.62 265 GLY A CA 1
ATOM 2027 C C . GLY A 1 265 ? 16.159 -12.078 -10.906 1.00 91.62 265 GLY A C 1
ATOM 2028 O O . GLY A 1 265 ? 16.043 -10.909 -11.281 1.00 91.62 265 GLY A O 1
ATOM 2029 N N . ARG A 1 266 ? 15.952 -13.115 -11.723 1.00 93.50 266 ARG A N 1
ATOM 2030 C CA . ARG A 1 266 ? 15.765 -13.030 -13.180 1.00 93.50 266 ARG A CA 1
ATOM 2031 C C . ARG A 1 266 ? 14.780 -11.965 -13.663 1.00 93.50 266 ARG A C 1
ATOM 2033 O O . ARG A 1 266 ? 15.105 -11.178 -14.544 1.00 93.50 266 ARG A O 1
ATOM 2040 N N . SER A 1 267 ? 13.590 -11.909 -13.065 1.00 90.31 267 SER A N 1
ATOM 2041 C CA . SER A 1 267 ? 12.539 -10.947 -13.445 1.00 90.31 267 SER A CA 1
ATOM 2042 C C . SER A 1 267 ? 12.990 -9.492 -13.268 1.00 90.31 267 SER A C 1
ATOM 2044 O O . SER A 1 267 ? 12.672 -8.624 -14.082 1.00 90.31 267 SER A O 1
ATOM 2046 N N . TRP A 1 268 ? 13.783 -9.216 -12.228 1.00 94.81 268 TRP A N 1
ATOM 2047 C CA . TRP A 1 268 ? 14.376 -7.899 -12.031 1.00 94.81 268 TRP A CA 1
ATOM 2048 C C . TRP A 1 268 ? 15.430 -7.616 -13.104 1.00 94.81 268 TRP A C 1
ATOM 2050 O O . TRP A 1 268 ? 15.374 -6.570 -13.745 1.00 94.81 268 TRP A O 1
ATOM 2060 N N . CYS A 1 269 ? 16.326 -8.573 -13.365 1.00 95.50 269 CYS A N 1
ATOM 2061 C CA . CYS A 1 269 ? 17.355 -8.462 -14.399 1.00 95.50 269 CYS A CA 1
ATOM 2062 C C . CYS A 1 269 ? 16.750 -8.182 -15.783 1.00 95.50 269 CYS A C 1
ATOM 2064 O O . CYS A 1 269 ? 17.199 -7.275 -16.477 1.00 95.50 269 CYS A O 1
ATOM 2066 N N . GLU A 1 270 ? 15.685 -8.886 -16.169 1.00 96.12 270 GLU A N 1
ATOM 2067 C CA . GLU A 1 270 ? 14.976 -8.671 -17.437 1.00 96.12 270 GLU A CA 1
ATOM 2068 C C . GLU A 1 270 ? 14.396 -7.254 -17.553 1.00 96.12 270 GLU A C 1
ATOM 2070 O O . GLU A 1 270 ? 14.553 -6.600 -18.588 1.00 96.12 270 GLU A O 1
ATOM 2075 N N . LYS A 1 271 ? 13.778 -6.739 -16.483 1.00 93.94 271 LYS A N 1
ATOM 2076 C CA . LYS A 1 271 ? 13.252 -5.365 -16.441 1.00 93.94 271 LYS A CA 1
ATOM 2077 C C . LYS A 1 271 ? 14.356 -4.308 -16.483 1.00 93.94 271 LYS A C 1
ATOM 2079 O O . LYS A 1 271 ? 14.155 -3.241 -17.062 1.00 93.94 271 LYS A O 1
ATOM 2084 N N . THR A 1 272 ? 15.495 -4.569 -15.851 1.00 95.69 272 THR A N 1
ATOM 2085 C CA . THR A 1 272 ? 16.654 -3.667 -15.861 1.00 95.69 272 THR A CA 1
ATOM 2086 C C . THR A 1 272 ? 17.303 -3.640 -17.243 1.00 95.69 272 THR A C 1
ATOM 2088 O O . THR A 1 272 ? 17.563 -2.560 -17.760 1.00 95.69 272 THR A O 1
ATOM 2091 N N . VAL A 1 273 ? 17.462 -4.796 -17.897 1.00 97.12 273 VAL A N 1
ATOM 2092 C CA . VAL A 1 273 ? 17.972 -4.888 -19.276 1.00 97.12 273 VAL A CA 1
ATOM 2093 C C . VAL A 1 273 ? 17.061 -4.158 -20.262 1.00 97.12 273 VAL A C 1
ATOM 2095 O O . VAL A 1 273 ? 17.557 -3.474 -21.152 1.00 97.12 273 VAL A O 1
ATOM 2098 N N . ARG A 1 274 ? 15.734 -4.268 -20.108 1.00 96.06 274 ARG A N 1
ATOM 2099 C CA . ARG A 1 274 ? 14.783 -3.533 -20.955 1.00 96.06 274 ARG A CA 1
ATOM 2100 C C . ARG A 1 274 ? 14.981 -2.019 -20.845 1.00 96.06 274 ARG A C 1
ATOM 2102 O O . ARG A 1 274 ? 15.210 -1.376 -21.860 1.00 96.06 274 ARG A O 1
ATOM 2109 N N . ALA A 1 275 ? 14.991 -1.493 -19.622 1.00 93.31 275 ALA A N 1
ATOM 2110 C CA . ALA A 1 275 ? 15.213 -0.068 -19.376 1.00 93.31 275 ALA A CA 1
ATOM 2111 C C . ALA A 1 275 ? 16.602 0.406 -19.853 1.00 93.31 275 ALA A C 1
ATOM 2113 O O . ALA A 1 275 ? 16.740 1.505 -20.374 1.00 93.31 275 ALA A O 1
ATOM 2114 N N . ALA A 1 276 ? 17.635 -0.432 -19.723 1.00 95.44 276 ALA A N 1
ATOM 2115 C CA . ALA A 1 276 ? 18.977 -0.120 -20.214 1.00 95.44 276 ALA A CA 1
ATOM 2116 C C . ALA A 1 276 ? 19.049 -0.027 -21.746 1.00 95.44 276 ALA A C 1
ATOM 2118 O O . ALA A 1 276 ? 19.768 0.818 -22.274 1.00 95.44 276 ALA A O 1
ATOM 2119 N N . ARG A 1 277 ? 18.298 -0.870 -22.469 1.00 95.12 277 ARG A N 1
ATOM 2120 C CA . ARG A 1 277 ? 18.193 -0.787 -23.935 1.00 95.12 277 ARG A CA 1
ATOM 2121 C C . ARG A 1 277 ? 17.528 0.514 -24.378 1.00 95.12 277 ARG A C 1
ATOM 2123 O O . ARG A 1 277 ? 18.068 1.174 -25.257 1.00 95.12 277 ARG A O 1
ATOM 2130 N N . GLU A 1 278 ? 16.429 0.891 -23.727 1.00 93.50 278 GLU A N 1
ATOM 2131 C CA . GLU A 1 278 ? 15.732 2.165 -23.965 1.00 93.50 278 GLU A CA 1
ATOM 2132 C C . GLU A 1 278 ? 16.679 3.357 -23.720 1.00 93.50 278 GLU A C 1
ATOM 2134 O O . GLU A 1 278 ? 16.902 4.176 -24.611 1.00 93.50 278 GLU A O 1
ATOM 2139 N N . ALA A 1 279 ? 17.360 3.393 -22.570 1.00 91.00 279 ALA A N 1
ATOM 2140 C CA . ALA A 1 279 ? 18.316 4.453 -22.237 1.00 91.00 279 ALA A CA 1
ATOM 2141 C C . ALA A 1 279 ? 19.526 4.518 -23.196 1.00 91.00 279 ALA A C 1
ATOM 2143 O O . ALA A 1 279 ? 20.061 5.595 -23.475 1.00 91.00 279 ALA A O 1
ATOM 2144 N N . ALA A 1 280 ? 19.976 3.370 -23.715 1.00 90.75 280 ALA A N 1
ATOM 2145 C CA . ALA A 1 280 ? 21.049 3.306 -24.704 1.00 90.75 280 ALA A CA 1
ATOM 2146 C C . ALA A 1 280 ? 20.636 3.875 -26.073 1.00 90.75 280 ALA A C 1
ATOM 2148 O O . ALA A 1 280 ? 21.509 4.278 -26.840 1.00 90.75 280 ALA A O 1
ATOM 2149 N N . GLU A 1 281 ? 19.339 3.900 -26.389 1.00 89.31 281 GLU A N 1
ATOM 2150 C CA . GLU A 1 281 ? 18.792 4.455 -27.632 1.00 89.31 281 GLU A CA 1
ATOM 2151 C C . GLU A 1 281 ? 18.555 5.968 -27.528 1.00 89.31 281 GLU A C 1
ATOM 2153 O O . GLU A 1 281 ? 18.939 6.710 -28.436 1.00 89.31 281 GLU A O 1
ATOM 2158 N N . GLU A 1 282 ? 18.029 6.452 -26.398 1.00 81.88 282 GLU A N 1
ATOM 2159 C CA . GLU A 1 282 ? 17.721 7.876 -26.183 1.00 81.88 282 GLU A CA 1
ATOM 2160 C C . GLU A 1 282 ? 18.946 8.798 -26.335 1.00 81.88 282 GLU A C 1
ATOM 2162 O O . GLU A 1 282 ? 18.851 9.861 -26.950 1.00 81.88 282 GLU A O 1
ATOM 2167 N N . ARG A 1 283 ? 20.127 8.380 -25.854 1.00 66.38 283 ARG A N 1
ATOM 2168 C CA . ARG A 1 283 ? 21.374 9.169 -25.966 1.00 66.38 283 ARG A CA 1
ATOM 2169 C C . ARG A 1 283 ? 21.954 9.228 -27.381 1.00 66.38 283 ARG A C 1
ATOM 2171 O O . ARG A 1 283 ? 22.764 10.108 -27.663 1.00 66.38 283 ARG A O 1
ATOM 2178 N N . THR A 1 284 ? 21.594 8.299 -28.266 1.00 60.53 284 THR A N 1
ATOM 2179 C CA . THR A 1 284 ? 22.075 8.300 -29.659 1.00 60.53 284 THR A CA 1
ATOM 2180 C C . THR A 1 284 ? 21.239 9.235 -30.539 1.00 60.53 284 THR A C 1
ATOM 2182 O O . THR A 1 284 ? 21.769 9.810 -31.486 1.00 60.53 284 THR A O 1
ATOM 2185 N N . GLY A 1 285 ? 19.965 9.457 -30.197 1.00 57.81 285 GLY A N 1
ATOM 2186 C CA . GLY A 1 285 ? 19.057 10.332 -30.949 1.00 57.81 285 GLY A CA 1
ATOM 2187 C C . GLY A 1 285 ? 19.282 11.839 -30.760 1.00 57.81 285 GLY A C 1
ATOM 2188 O O . GLY A 1 285 ? 18.747 12.632 -31.525 1.00 57.81 285 GLY A O 1
ATOM 2189 N N . THR A 1 286 ? 20.078 12.268 -29.775 1.00 55.06 286 THR A N 1
ATOM 2190 C CA . THR A 1 286 ? 20.217 13.697 -29.421 1.00 55.06 286 THR A CA 1
ATOM 2191 C C . THR A 1 286 ? 21.296 14.456 -30.213 1.00 55.06 286 THR A C 1
ATOM 2193 O O . THR A 1 286 ? 21.566 15.613 -29.905 1.00 55.06 286 THR A O 1
ATOM 2196 N N . ARG A 1 287 ? 21.936 13.854 -31.229 1.00 48.72 287 ARG A N 1
ATOM 2197 C CA . ARG A 1 287 ? 23.073 14.462 -31.958 1.00 48.72 287 ARG A CA 1
ATOM 2198 C C . ARG A 1 287 ? 22.833 14.637 -33.467 1.00 48.72 287 ARG A C 1
ATOM 2200 O O . ARG A 1 287 ? 23.703 14.306 -34.265 1.00 48.72 287 ARG A O 1
ATOM 2207 N N . THR A 1 288 ? 21.675 15.162 -33.868 1.00 48.38 288 THR A N 1
ATOM 2208 C CA . THR A 1 288 ? 21.387 15.509 -35.282 1.00 48.38 288 THR A CA 1
ATOM 2209 C C . THR A 1 288 ? 20.630 16.829 -35.458 1.00 48.38 288 THR A C 1
ATOM 2211 O O . THR A 1 288 ? 19.792 16.949 -36.346 1.00 48.38 288 THR A O 1
ATOM 2214 N N . GLY A 1 289 ? 20.899 17.844 -34.636 1.00 52.50 289 GLY A N 1
ATOM 2215 C CA . GLY A 1 289 ? 20.273 19.149 -34.848 1.00 52.50 289 GLY A CA 1
ATOM 2216 C C . GLY A 1 289 ? 20.969 20.282 -34.125 1.00 52.50 289 GLY A C 1
ATOM 2217 O O . GLY A 1 289 ? 20.527 20.617 -33.039 1.00 52.50 289 GLY A O 1
ATOM 2218 N N . THR A 1 290 ? 22.045 20.804 -34.724 1.00 48.94 290 THR A N 1
ATOM 2219 C CA . THR A 1 290 ? 22.416 22.233 -34.856 1.00 48.94 290 THR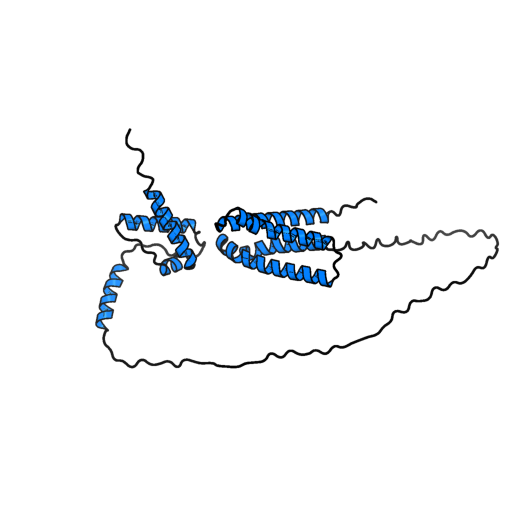 A CA 1
ATOM 2220 C C . THR A 1 290 ? 23.913 22.314 -35.153 1.00 48.94 290 THR A C 1
ATOM 2222 O O . THR A 1 290 ? 24.708 22.450 -34.234 1.00 48.94 290 THR A O 1
ATOM 2225 N N . ASP A 1 291 ? 24.274 22.176 -36.425 1.00 48.34 291 ASP A N 1
ATOM 2226 C CA . ASP A 1 291 ? 25.485 22.753 -37.024 1.00 48.34 291 ASP A CA 1
ATOM 2227 C C . ASP A 1 291 ? 25.133 22.968 -38.500 1.00 48.34 291 ASP A C 1
ATOM 2229 O O . ASP A 1 291 ? 25.396 22.119 -39.339 1.00 48.34 291 ASP A O 1
ATOM 2233 N N . ASP A 1 292 ? 24.378 24.038 -38.752 1.00 49.69 292 ASP A N 1
ATOM 2234 C CA . ASP A 1 292 ? 24.225 24.702 -40.051 1.00 49.69 292 ASP A CA 1
ATOM 2235 C C . ASP A 1 292 ? 23.571 26.069 -39.778 1.00 49.69 292 ASP A C 1
ATOM 2237 O O . ASP A 1 292 ? 22.347 26.228 -39.815 1.00 49.69 292 ASP A O 1
ATOM 2241 N N . ALA A 1 293 ? 24.407 27.042 -39.410 1.00 47.78 293 ALA A N 1
ATOM 2242 C CA . ALA A 1 293 ? 24.129 28.476 -39.485 1.00 47.78 293 ALA A CA 1
ATOM 2243 C C . ALA A 1 293 ? 25.444 29.235 -39.696 1.00 47.78 293 ALA A C 1
ATOM 2245 O O . ALA A 1 293 ? 26.405 28.954 -38.944 1.00 47.78 293 ALA A O 1
#

Solvent-accessible surface area (backbone atoms only — not comparable to full-atom values): 18802 Å² total; per-residue (Å²): 134,82,82,77,77,59,71,66,55,59,52,26,52,50,52,49,50,52,52,49,51,52,52,35,52,50,37,34,52,52,26,53,75,71,68,44,59,66,72,5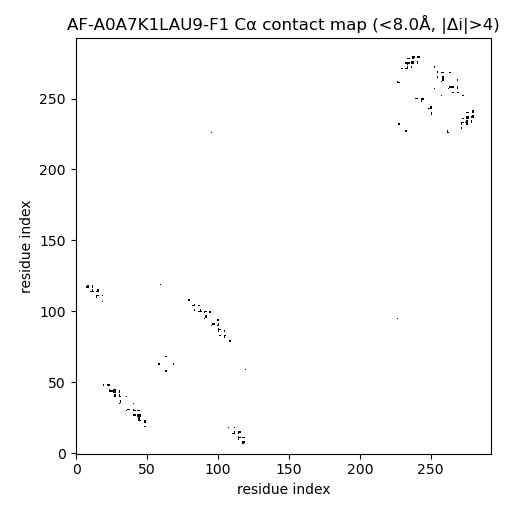7,16,50,47,69,14,44,50,62,54,52,49,54,52,51,53,50,55,48,56,71,70,46,90,64,53,73,68,54,50,51,49,53,53,52,53,50,52,51,50,49,54,52,49,42,59,64,45,27,63,55,32,36,70,73,65,72,34,72,65,60,24,50,48,56,50,50,52,56,52,50,52,46,52,51,28,48,47,66,70,68,53,71,79,74,78,74,75,69,70,69,78,79,76,72,78,73,81,75,82,73,82,82,79,88,75,81,85,83,91,83,90,84,81,90,79,86,79,82,83,85,77,78,86,82,83,79,93,75,88,80,77,87,81,81,86,74,82,85,83,82,85,85,78,94,79,80,84,80,85,82,80,88,85,81,85,95,85,64,76,71,61,58,55,57,57,50,56,61,54,59,66,64,68,79,76,68,80,87,75,76,78,81,70,95,71,82,81,81,53,68,70,58,55,21,50,55,47,16,48,53,45,44,51,27,50,77,70,73,42,85,69,75,87,57,60,71,58,48,29,68,74,66,75,48,55,68,73,57,53,54,54,39,51,52,54,7,53,54,58,42,49,59,69,65,70,76,78,81,84,87,90,86,131

pLDDT: mean 70.87, std 18.7, range [37.41, 97.12]